Protein AF-A0A1M6R6V9-F1 (afdb_monomer)

Foldseek 3Di:
DDFAAEEEEAADLVLSVLLLVLLLLLCVVVPFFEWEDAQQWIDTPVDTGHDPHDDLVNVVVVCVVCRVVGNYYYYHYQDQVSLVPCLVVDAHQEYEHLYAPVPCPDDPRSVNSVVSNLVRHDQAHEYEEEPVHDDPDDSVVSCVNYHYQYEECDLPGQWHWAPQPDFFKTKIWRNQWDQAPVRDIDGTDIDMAGAPDPGGDDCSSVRSSVVVCVNVVNDPVSSSVSNNVVRVD

Sequence (233 aa):
MSEPEVIGILGEYINTKFIADFSFYILENSGYNSVVLFDNLIYSKRNIIKRKTIEVKKILEFLTYLKDEIDILLFCLQDKDKVEFIIDKYRIDVLVDVSDTKKNNNHSDMNFIKKVFYENLSKNATVIINSDKKNEINIFKYLNEKIVITYGLNTKSTLTASSIHDEDSFICCLQRGLTSFSGKEIEPFEFPIRLFCSEKIDVYKILPIIALSLMYDVKIEDVQKLLSIYMKL

Radius of gyration: 17.06 Å; Cα contacts (8 Å, |Δi|>4): 426; chains: 1; bounding box: 47×38×40 Å

pLDDT: mean 87.76, std 11.05, range [43.25, 98.38]

Structure (mmCIF, N/CA/C/O backbone):
data_AF-A0A1M6R6V9-F1
#
_entry.id   AF-A0A1M6R6V9-F1
#
loop_
_atom_site.group_PDB
_atom_site.id
_atom_site.type_symbol
_atom_site.label_atom_id
_atom_site.label_alt_id
_atom_site.label_comp_id
_atom_site.label_asym_id
_atom_site.label_entity_id
_atom_site.label_seq_id
_atom_site.pdbx_PDB_ins_code
_atom_site.Cartn_x
_atom_site.Cartn_y
_atom_site.Cartn_z
_atom_site.occupancy
_atom_site.B_iso_or_equiv
_atom_site.auth_seq_id
_atom_site.auth_comp_id
_atom_site.auth_asym_id
_atom_site.auth_atom_id
_atom_site.pdbx_PDB_model_num
ATOM 1 N N . MET A 1 1 ? -24.371 -0.608 1.422 1.00 46.47 1 MET A N 1
ATOM 2 C CA . MET A 1 1 ? -23.146 -0.043 0.824 1.00 46.47 1 MET A CA 1
ATOM 3 C C . MET A 1 1 ? -21.978 -0.552 1.643 1.00 46.47 1 MET A C 1
ATOM 5 O O . MET A 1 1 ? -22.167 -0.753 2.839 1.00 46.47 1 MET A O 1
ATOM 9 N N . SER A 1 2 ? -20.877 -0.909 0.988 1.00 66.69 2 SER A N 1
ATOM 10 C CA . SER A 1 2 ? -19.693 -1.497 1.623 1.00 66.69 2 SER A CA 1
ATOM 11 C C . SER A 1 2 ? -18.901 -0.434 2.379 1.00 66.69 2 SER A C 1
ATOM 13 O O . SER A 1 2 ? -18.919 0.730 1.996 1.00 66.69 2 SER A O 1
ATOM 15 N N . GLU A 1 3 ? -18.238 -0.840 3.459 1.00 85.56 3 GLU 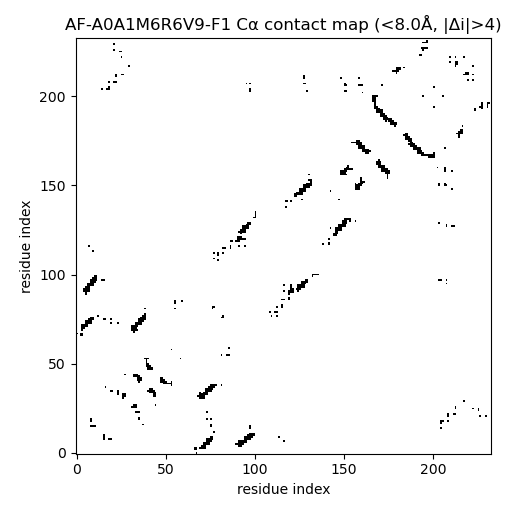A N 1
ATOM 16 C CA . GLU A 1 3 ? -17.218 -0.025 4.126 1.00 85.56 3 GLU A CA 1
ATOM 17 C C . GLU A 1 3 ? -16.067 0.293 3.151 1.00 85.56 3 GLU A C 1
ATOM 19 O O . GLU A 1 3 ? -15.872 -0.472 2.198 1.00 85.56 3 GLU A O 1
ATOM 24 N N . PRO A 1 4 ? -15.332 1.406 3.351 1.00 92.81 4 PRO A N 1
ATOM 25 C CA . PRO A 1 4 ? -14.177 1.726 2.520 1.00 92.81 4 PRO A CA 1
ATOM 26 C C . PRO A 1 4 ? -13.115 0.637 2.647 1.00 92.81 4 PRO A C 1
ATOM 28 O O . PRO A 1 4 ? -12.919 0.081 3.730 1.00 92.81 4 PRO A O 1
ATOM 31 N N . GLU A 1 5 ? -12.385 0.387 1.566 1.00 95.06 5 GLU A N 1
ATOM 32 C CA . GLU A 1 5 ? -11.231 -0.502 1.614 1.00 95.06 5 GLU A CA 1
ATOM 33 C C . GLU A 1 5 ? -10.089 0.158 2.388 1.00 95.06 5 GLU A C 1
ATOM 35 O O . GLU A 1 5 ? -9.776 1.337 2.192 1.00 95.06 5 GLU A O 1
ATOM 40 N N . VAL A 1 6 ? -9.453 -0.592 3.285 1.00 96.50 6 VAL A N 1
ATOM 41 C CA . VAL A 1 6 ? -8.443 -0.034 4.188 1.00 96.50 6 VAL A CA 1
ATOM 42 C C . VAL A 1 6 ? -7.045 -0.480 3.783 1.00 96.50 6 VAL A C 1
ATOM 44 O O . VAL A 1 6 ? -6.689 -1.659 3.877 1.00 96.50 6 VAL A O 1
ATOM 47 N N . ILE A 1 7 ? -6.213 0.498 3.424 1.00 98.31 7 ILE A N 1
ATOM 48 C CA . ILE A 1 7 ? -4.786 0.311 3.159 1.00 98.31 7 ILE A CA 1
ATOM 49 C C . ILE A 1 7 ? -3.994 0.743 4.395 1.00 98.31 7 ILE A C 1
ATOM 51 O O . ILE A 1 7 ? -3.801 1.933 4.637 1.00 98.31 7 ILE A O 1
ATOM 55 N N . GLY A 1 8 ? -3.493 -0.211 5.173 1.00 97.56 8 GLY A N 1
ATOM 56 C CA . GLY A 1 8 ? -2.550 0.051 6.256 1.00 97.56 8 GLY A CA 1
ATOM 57 C C . GLY A 1 8 ? -1.136 0.275 5.718 1.00 97.56 8 GLY A C 1
ATOM 58 O O . GLY A 1 8 ? -0.613 -0.585 5.014 1.00 97.56 8 GLY A O 1
ATOM 59 N N . ILE A 1 9 ? -0.481 1.383 6.076 1.00 97.19 9 ILE A N 1
ATOM 60 C CA . ILE A 1 9 ? 0.931 1.630 5.730 1.00 97.19 9 ILE A CA 1
ATOM 61 C C . ILE A 1 9 ? 1.753 1.713 7.015 1.00 97.19 9 ILE A C 1
ATOM 63 O O . ILE A 1 9 ? 1.524 2.571 7.869 1.00 97.19 9 ILE A O 1
ATOM 67 N N . LEU A 1 10 ? 2.727 0.814 7.145 1.00 92.81 10 LEU A N 1
ATOM 68 C CA . LEU A 1 10 ? 3.542 0.627 8.339 1.00 92.81 10 LEU A CA 1
ATOM 69 C C . LEU A 1 10 ? 5.023 0.860 8.028 1.00 92.81 10 LEU A C 1
ATOM 71 O O . LEU A 1 10 ? 5.561 0.290 7.085 1.00 92.81 10 LEU A O 1
ATOM 75 N N . GLY A 1 11 ? 5.710 1.638 8.862 1.00 89.94 11 GLY A N 1
ATOM 76 C CA . GLY A 1 11 ? 7.130 1.946 8.686 1.00 89.94 11 GLY A CA 1
ATOM 77 C C . GLY A 1 11 ? 7.559 3.191 9.448 1.00 89.94 11 GLY A C 1
ATOM 78 O O . GLY A 1 11 ? 6.792 3.741 10.240 1.00 89.94 11 GLY A O 1
ATOM 79 N N . GLU A 1 12 ? 8.784 3.656 9.210 1.00 88.38 12 GLU A N 1
ATOM 80 C CA . GLU A 1 12 ? 9.266 4.921 9.767 1.00 88.38 12 GLU A CA 1
ATOM 81 C C . GLU A 1 12 ? 8.486 6.112 9.192 1.00 88.38 12 GLU A C 1
ATOM 83 O O . GLU A 1 12 ? 8.157 6.129 8.007 1.00 88.38 12 GLU A O 1
ATOM 88 N N . TYR A 1 13 ? 8.253 7.146 10.012 1.00 89.00 13 TYR A N 1
ATOM 89 C CA . TYR A 1 13 ? 7.487 8.360 9.675 1.00 89.00 13 TYR A CA 1
ATOM 90 C C . TYR A 1 13 ? 7.666 8.862 8.240 1.00 89.00 13 TYR A C 1
ATOM 92 O O . TYR A 1 13 ? 6.694 8.997 7.501 1.00 89.00 13 TYR A O 1
ATOM 100 N N . ILE A 1 14 ? 8.910 9.116 7.831 1.00 88.81 14 ILE A N 1
ATOM 101 C CA . ILE A 1 14 ? 9.225 9.713 6.526 1.00 88.81 14 ILE A CA 1
ATOM 102 C C . ILE A 1 14 ? 8.857 8.764 5.377 1.00 88.81 14 ILE A C 1
ATOM 104 O O . ILE A 1 14 ? 8.331 9.209 4.358 1.00 88.81 14 ILE A O 1
ATOM 108 N N . ASN A 1 15 ? 9.110 7.464 5.542 1.00 90.25 15 ASN A N 1
ATOM 109 C CA . ASN A 1 15 ? 8.819 6.453 4.527 1.00 90.25 15 ASN A CA 1
ATOM 110 C C . ASN A 1 15 ? 7.309 6.266 4.384 1.00 90.25 15 ASN A C 1
ATOM 112 O O . ASN A 1 15 ? 6.775 6.365 3.282 1.00 90.25 15 ASN A O 1
ATOM 116 N N . THR A 1 16 ? 6.618 6.083 5.510 1.00 93.06 16 THR A N 1
ATOM 117 C CA . THR A 1 16 ? 5.162 5.937 5.560 1.00 93.06 16 THR A CA 1
ATOM 118 C C . THR A 1 16 ? 4.471 7.158 4.965 1.00 93.06 16 THR A C 1
ATOM 120 O O . THR A 1 16 ? 3.568 7.001 4.151 1.00 93.06 16 THR A O 1
ATOM 123 N N . LYS A 1 17 ? 4.909 8.379 5.311 1.00 93.25 17 LYS A N 1
ATOM 124 C CA . LYS A 1 17 ? 4.306 9.616 4.794 1.00 93.25 17 LYS A CA 1
ATOM 125 C C . LYS A 1 17 ? 4.449 9.725 3.284 1.00 93.25 17 LYS A C 1
ATOM 127 O O . LYS A 1 17 ? 3.469 10.004 2.607 1.00 93.25 17 LYS A O 1
ATOM 132 N N . PHE A 1 18 ? 5.648 9.468 2.766 1.00 92.94 18 PHE A N 1
ATOM 133 C CA . PHE A 1 18 ? 5.909 9.498 1.331 1.00 92.94 18 PHE A CA 1
ATOM 134 C C . PHE A 1 18 ? 5.029 8.500 0.569 1.00 92.94 18 PHE A C 1
ATOM 136 O O . PHE A 1 18 ? 4.390 8.863 -0.416 1.00 92.94 18 PHE A O 1
ATOM 143 N N . ILE A 1 19 ? 4.971 7.250 1.039 1.00 95.31 19 ILE A N 1
ATOM 144 C CA . ILE A 1 19 ? 4.179 6.195 0.397 1.00 95.31 19 ILE A CA 1
ATOM 145 C C . ILE A 1 19 ? 2.692 6.531 0.473 1.00 95.31 19 ILE A C 1
ATOM 147 O O . ILE A 1 19 ? 2.002 6.383 -0.531 1.00 95.31 19 ILE A O 1
ATOM 151 N N . ALA A 1 20 ? 2.205 7.022 1.614 1.00 96.75 20 ALA A N 1
ATOM 152 C CA . ALA A 1 20 ? 0.815 7.429 1.783 1.00 96.75 20 ALA A CA 1
ATOM 153 C C . ALA A 1 20 ? 0.433 8.568 0.833 1.00 96.75 20 ALA A C 1
ATOM 155 O O . ALA A 1 20 ? -0.555 8.452 0.115 1.00 96.75 20 ALA A O 1
ATOM 156 N N . ASP A 1 21 ? 1.242 9.629 0.783 1.00 94.94 21 ASP A N 1
ATOM 157 C CA . ASP A 1 21 ? 0.983 10.799 -0.059 1.00 94.94 21 ASP A CA 1
ATOM 158 C C . ASP A 1 21 ? 0.985 10.441 -1.540 1.00 94.94 21 ASP A C 1
ATOM 160 O O . ASP A 1 21 ? 0.098 10.856 -2.289 1.00 94.94 21 ASP A O 1
ATOM 164 N N . PHE A 1 22 ? 1.969 9.650 -1.969 1.00 95.00 22 PHE A N 1
ATOM 165 C CA . PHE A 1 22 ? 2.089 9.316 -3.375 1.00 95.00 22 PHE A CA 1
ATOM 166 C C . PHE A 1 22 ? 1.068 8.252 -3.806 1.00 95.00 22 PHE A C 1
ATOM 168 O O . PHE A 1 22 ? 0.489 8.372 -4.884 1.00 95.00 22 PHE A O 1
ATOM 175 N N . SER A 1 23 ? 0.747 7.283 -2.941 1.00 97.06 23 SER A N 1
ATOM 176 C CA . SER A 1 23 ? -0.348 6.333 -3.192 1.00 97.06 23 SER A CA 1
ATOM 177 C C . SER A 1 23 ? -1.695 7.049 -3.251 1.00 97.06 23 SER A C 1
ATOM 179 O O . SER A 1 23 ? -2.458 6.819 -4.181 1.00 97.06 23 SER A O 1
ATOM 181 N N . PHE A 1 24 ? -1.963 7.981 -2.329 1.00 97.12 24 PHE A N 1
ATOM 182 C CA . PHE A 1 24 ? -3.143 8.847 -2.379 1.00 97.12 24 PHE A CA 1
ATOM 183 C C . PHE A 1 24 ? -3.228 9.605 -3.704 1.00 97.12 24 PHE A C 1
ATOM 185 O O . PHE A 1 24 ? -4.266 9.592 -4.362 1.00 97.12 24 PHE A O 1
ATOM 192 N N . TYR A 1 25 ? -2.126 10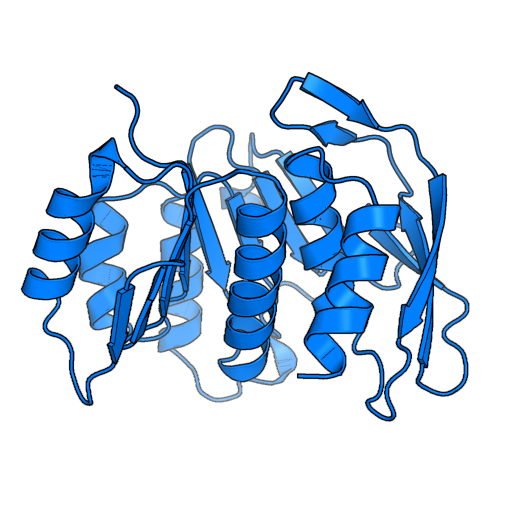.233 -4.123 1.00 95.44 25 TYR A N 1
ATOM 193 C CA . TYR A 1 25 ? -2.079 10.970 -5.380 1.00 95.44 25 TYR A CA 1
ATOM 194 C C . TYR A 1 25 ? -2.367 10.065 -6.586 1.00 95.44 25 TYR A C 1
ATOM 196 O O . TYR A 1 25 ? -3.126 10.461 -7.471 1.00 95.44 25 TYR A O 1
ATOM 204 N N . ILE A 1 26 ? -1.818 8.848 -6.621 1.00 95.88 26 ILE A N 1
ATOM 205 C CA . ILE A 1 26 ? -2.095 7.870 -7.682 1.00 95.88 26 ILE A CA 1
ATOM 206 C C . ILE A 1 26 ? -3.566 7.451 -7.688 1.00 95.88 26 ILE A C 1
ATOM 208 O O . ILE A 1 26 ? -4.207 7.508 -8.738 1.00 95.88 26 ILE A O 1
ATOM 212 N N . LEU A 1 27 ? -4.108 7.060 -6.536 1.00 96.19 27 LEU A N 1
ATOM 213 C CA . LEU A 1 27 ? -5.474 6.553 -6.412 1.00 96.19 27 LEU A CA 1
ATOM 214 C C . LEU A 1 27 ? -6.510 7.617 -6.802 1.00 96.19 27 LEU A C 1
ATOM 216 O O . LEU A 1 27 ? -7.394 7.346 -7.613 1.00 96.19 27 LEU A O 1
ATOM 220 N N . GLU A 1 28 ? -6.333 8.860 -6.349 1.00 94.75 28 GLU A N 1
ATOM 221 C CA . GLU A 1 28 ? -7.192 9.995 -6.722 1.00 94.75 28 GLU A CA 1
ATOM 222 C C . GLU A 1 28 ? -7.159 10.310 -8.222 1.00 94.75 28 GLU A C 1
ATOM 224 O O . GLU A 1 28 ? -8.183 10.645 -8.822 1.00 94.75 28 GLU A O 1
ATOM 229 N N . ASN A 1 29 ? -5.985 10.212 -8.855 1.00 93.94 29 ASN A N 1
ATOM 230 C CA . ASN A 1 29 ? -5.860 10.396 -10.305 1.00 93.94 29 ASN A CA 1
ATOM 231 C C . ASN A 1 29 ? -6.346 9.175 -11.102 1.00 93.94 29 ASN A C 1
ATOM 233 O O . ASN A 1 29 ? -6.576 9.296 -12.304 1.00 93.94 29 ASN A O 1
ATOM 237 N N . SER A 1 30 ? -6.544 8.036 -10.436 1.00 93.12 30 SER A N 1
ATOM 238 C CA . SER A 1 30 ? -7.091 6.803 -11.013 1.00 93.12 30 SER A CA 1
ATOM 239 C C . SER A 1 30 ? -8.603 6.662 -10.797 1.00 93.12 30 SER A C 1
ATOM 241 O O . SER A 1 30 ? -9.198 5.700 -11.271 1.00 93.12 30 SER A O 1
ATOM 243 N N . GLY A 1 31 ? -9.237 7.637 -10.134 1.00 93.44 31 GLY A N 1
ATOM 244 C CA . GLY A 1 31 ? -10.691 7.720 -9.974 1.00 93.44 31 GLY A CA 1
ATOM 245 C C . GLY A 1 31 ? -11.236 7.265 -8.620 1.00 93.44 31 GLY A C 1
ATOM 246 O O . GLY A 1 31 ? -12.448 7.323 -8.440 1.00 93.44 31 GLY A O 1
ATOM 247 N N . TYR A 1 32 ? -10.380 6.863 -7.677 1.00 94.75 32 TYR A N 1
ATOM 248 C CA . TYR A 1 32 ? -10.795 6.487 -6.323 1.00 94.75 32 TYR A CA 1
ATOM 249 C C . TYR A 1 32 ? -10.910 7.717 -5.421 1.00 94.75 32 TYR A C 1
ATOM 251 O O . TYR A 1 32 ? -9.966 8.503 -5.316 1.00 94.75 32 TYR A O 1
ATOM 259 N N . ASN A 1 33 ? -12.022 7.846 -4.701 1.00 94.50 33 ASN A N 1
ATOM 260 C CA . ASN A 1 33 ? -12.169 8.826 -3.630 1.00 94.50 33 ASN A CA 1
ATOM 261 C C . ASN A 1 33 ? -11.437 8.308 -2.394 1.00 94.50 33 ASN A C 1
ATOM 263 O O . ASN A 1 33 ? -11.894 7.390 -1.711 1.00 94.50 33 ASN A O 1
ATOM 267 N N . SER A 1 34 ? -10.275 8.889 -2.120 1.00 95.44 34 SER A N 1
ATOM 268 C CA . SER A 1 34 ? -9.358 8.408 -1.099 1.00 95.44 34 SER A CA 1
ATOM 269 C C . SER A 1 34 ? -9.272 9.383 0.071 1.00 95.44 34 SER A C 1
ATOM 271 O O . SER A 1 34 ? -9.418 10.602 -0.063 1.00 95.44 34 SER A O 1
ATOM 273 N N . VAL A 1 35 ? -8.994 8.853 1.256 1.00 95.75 35 VAL A N 1
ATOM 274 C CA . VAL A 1 35 ? -8.671 9.650 2.443 1.00 95.75 35 VAL A CA 1
ATOM 275 C C . VAL A 1 35 ? -7.421 9.100 3.084 1.00 95.75 35 VAL A C 1
ATOM 277 O O . VAL A 1 35 ? -7.275 7.893 3.236 1.00 95.75 35 VAL A O 1
ATOM 280 N N . VAL A 1 36 ? -6.535 9.991 3.514 1.00 96.12 36 VAL A N 1
ATOM 281 C CA . VAL A 1 36 ? -5.370 9.623 4.314 1.00 96.12 36 VAL A CA 1
ATOM 282 C C . VAL A 1 36 ? -5.585 10.042 5.750 1.00 96.12 36 VAL A C 1
ATOM 284 O O . VAL A 1 36 ? -5.835 11.214 6.032 1.00 96.12 36 VAL A O 1
ATOM 287 N N . LEU A 1 37 ? -5.433 9.084 6.659 1.00 94.62 37 LEU A N 1
ATOM 288 C CA . LEU A 1 37 ? -5.330 9.305 8.092 1.00 94.62 37 LEU A CA 1
ATOM 289 C C . LEU A 1 37 ? -3.873 9.096 8.517 1.00 94.62 37 LEU A C 1
ATOM 291 O O . LEU A 1 37 ? -3.389 7.969 8.576 1.00 94.62 37 LEU A O 1
ATOM 295 N N . PHE A 1 38 ? -3.193 10.193 8.839 1.00 93.38 38 PHE A N 1
ATOM 296 C CA . PHE A 1 38 ? -1.791 10.222 9.241 1.00 93.38 38 PHE A CA 1
ATOM 297 C C . PHE A 1 38 ? -1.633 10.930 10.595 1.00 93.38 38 PHE A C 1
ATOM 299 O O . PHE A 1 38 ? -1.429 12.143 10.671 1.00 93.38 38 PHE A O 1
ATOM 306 N N . ASP A 1 39 ? -1.763 10.181 11.689 1.00 88.75 39 ASP A N 1
ATOM 307 C CA . ASP A 1 39 ? -1.758 10.657 13.081 1.00 88.75 39 ASP A CA 1
ATOM 308 C C . ASP A 1 39 ? -2.652 11.878 13.369 1.00 88.75 39 ASP A C 1
ATOM 310 O O . ASP A 1 39 ? -3.787 11.744 13.818 1.00 88.75 39 ASP A O 1
ATOM 314 N N . ASN A 1 40 ? -2.105 13.091 13.245 1.00 87.75 40 ASN A N 1
ATOM 315 C CA . ASN A 1 40 ? -2.774 14.372 13.512 1.00 87.75 40 ASN A CA 1
ATOM 316 C C . ASN A 1 40 ? -3.113 15.141 12.221 1.00 87.75 40 ASN A C 1
ATOM 318 O O . ASN A 1 40 ? -3.399 16.344 12.247 1.00 87.75 40 ASN A O 1
ATOM 322 N N . LEU A 1 41 ? -3.035 14.457 11.087 1.00 90.06 41 LEU A N 1
ATOM 323 C CA . LEU A 1 41 ? -3.318 14.973 9.767 1.00 90.06 41 LEU A CA 1
ATOM 324 C C . LEU A 1 41 ? -4.316 14.031 9.096 1.00 90.06 41 LEU A C 1
ATOM 326 O O . LEU A 1 41 ? -4.064 12.837 8.979 1.00 90.06 41 LEU A O 1
ATOM 330 N N . ILE A 1 42 ? -5.435 14.584 8.644 1.00 91.69 42 ILE A N 1
ATOM 331 C CA . ILE A 1 42 ? -6.392 13.884 7.793 1.00 91.69 42 ILE A CA 1
ATOM 332 C C . ILE A 1 42 ? -6.556 14.705 6.531 1.00 91.69 42 ILE A C 1
ATOM 334 O O . ILE A 1 42 ? -6.763 15.918 6.620 1.00 91.69 42 ILE A O 1
ATOM 338 N N . TYR A 1 43 ? -6.455 14.083 5.366 1.00 91.94 43 TYR A N 1
ATOM 339 C CA . TYR A 1 43 ? -6.680 14.801 4.122 1.00 91.94 43 TYR A CA 1
ATOM 340 C C . TYR A 1 43 ? -7.345 13.944 3.054 1.00 91.94 43 TYR A C 1
ATOM 342 O O . TYR A 1 43 ? -7.199 12.727 3.010 1.00 91.94 43 TYR A O 1
ATOM 350 N N . SER A 1 44 ? -8.088 14.636 2.202 1.00 91.19 44 SER A N 1
ATOM 351 C CA . SER A 1 44 ? -8.706 14.165 0.972 1.00 91.19 44 SER A CA 1
ATOM 352 C C . SER A 1 44 ? -8.506 15.235 -0.098 1.00 91.19 44 SER A C 1
ATOM 354 O O . SER A 1 44 ? -8.013 16.331 0.186 1.00 91.19 44 SER A O 1
ATOM 356 N N . LYS A 1 45 ? -8.942 14.976 -1.330 1.00 85.94 45 LYS A N 1
ATOM 357 C CA . LYS A 1 45 ? -8.828 15.957 -2.420 1.00 85.94 45 LYS A CA 1
ATOM 358 C C . LYS A 1 45 ? -9.527 17.290 -2.130 1.00 85.94 45 LYS A C 1
ATOM 360 O O . LYS A 1 45 ? -9.120 18.323 -2.653 1.00 85.94 45 LYS A O 1
ATOM 365 N N . ARG A 1 46 ? -10.590 17.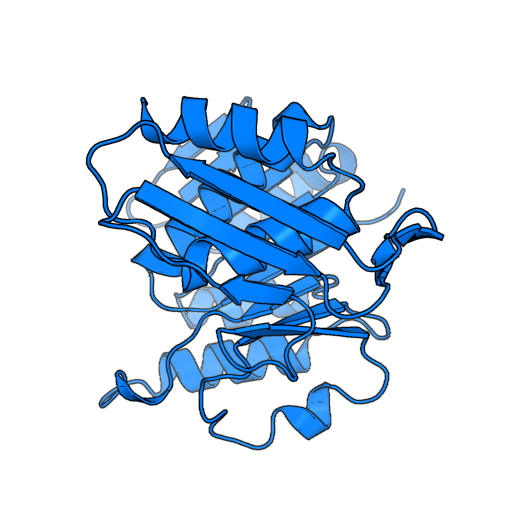272 -1.319 1.00 80.00 46 ARG A N 1
ATOM 366 C CA . ARG A 1 46 ? -11.428 18.451 -1.027 1.00 80.00 46 ARG A CA 1
ATOM 367 C C . ARG A 1 46 ? -11.182 19.050 0.352 1.00 80.00 46 ARG A C 1
ATOM 369 O O . ARG A 1 46 ? -11.513 20.210 0.567 1.00 80.00 46 ARG A O 1
ATOM 376 N N . ASN A 1 47 ? -10.632 18.274 1.281 1.00 77.19 47 ASN A N 1
ATOM 377 C CA . ASN A 1 47 ? -10.550 18.650 2.686 1.00 77.19 47 ASN A CA 1
ATOM 378 C C . ASN A 1 47 ? -9.159 18.354 3.238 1.00 77.19 47 ASN A C 1
ATOM 380 O O . ASN A 1 47 ? -8.644 17.255 3.071 1.00 77.19 47 ASN A O 1
ATOM 384 N N . ILE A 1 48 ? -8.578 19.307 3.965 1.00 82.94 48 ILE A N 1
ATOM 385 C CA . ILE A 1 48 ? -7.351 19.086 4.735 1.00 82.94 48 ILE A CA 1
ATOM 386 C C . ILE A 1 48 ? -7.616 19.508 6.174 1.00 82.94 48 ILE A C 1
ATOM 388 O O . ILE A 1 48 ? -7.900 20.672 6.458 1.00 82.94 48 ILE A O 1
ATOM 392 N N . ILE A 1 49 ? -7.488 18.561 7.097 1.00 81.62 49 ILE A N 1
ATOM 393 C CA . ILE A 1 49 ? -7.573 18.786 8.536 1.00 81.62 49 ILE A CA 1
ATOM 394 C C . ILE A 1 49 ? -6.198 18.504 9.132 1.00 81.62 49 ILE A C 1
ATOM 396 O O . ILE A 1 49 ? -5.790 17.358 9.295 1.00 81.62 49 ILE A O 1
ATOM 400 N N . LYS A 1 50 ? -5.486 19.569 9.504 1.00 81.81 50 LYS A N 1
ATOM 401 C CA . LYS A 1 50 ? -4.198 19.491 10.201 1.00 81.81 50 LYS A CA 1
ATOM 402 C C . LYS A 1 50 ? -4.318 20.168 11.558 1.00 81.81 50 LYS A C 1
ATOM 404 O O . LYS A 1 50 ? -4.656 21.349 11.625 1.00 81.81 50 LYS A O 1
ATOM 409 N N . ARG A 1 51 ? -4.032 19.451 12.647 1.00 75.50 51 ARG A N 1
ATOM 410 C CA . ARG A 1 51 ? -3.994 20.040 13.999 1.00 75.50 51 ARG A CA 1
ATOM 411 C C . ARG A 1 51 ? -2.774 19.560 14.771 1.00 75.50 51 ARG A C 1
ATOM 413 O O . ARG A 1 51 ? -2.183 18.545 14.439 1.00 75.50 51 ARG A O 1
ATOM 420 N N . LYS A 1 52 ? -2.395 20.297 15.820 1.00 76.31 52 LYS A N 1
ATOM 421 C CA . LYS A 1 52 ? -1.312 19.888 16.732 1.00 76.31 52 LYS A CA 1
ATOM 422 C C . LYS A 1 52 ? -1.662 18.592 17.479 1.00 76.31 52 LYS A C 1
ATOM 424 O O . LYS A 1 52 ? -0.798 17.748 17.678 1.00 76.31 52 LYS A O 1
ATOM 429 N N . THR A 1 53 ? -2.938 18.435 17.827 1.00 77.62 53 THR A N 1
ATOM 430 C CA . THR A 1 53 ? -3.516 17.222 18.410 1.00 77.62 53 THR A CA 1
ATOM 431 C C . THR A 1 53 ? -4.932 17.066 17.861 1.00 77.62 53 THR A C 1
ATOM 433 O O . THR A 1 53 ? -5.704 18.030 17.875 1.00 77.62 53 THR A O 1
ATOM 436 N N . ILE A 1 54 ? -5.270 15.882 17.351 1.00 80.75 54 ILE A N 1
ATOM 437 C CA . ILE A 1 54 ? -6.644 15.503 17.006 1.00 80.75 54 ILE A CA 1
ATOM 438 C C . ILE A 1 54 ? -7.086 14.426 17.996 1.00 80.75 54 ILE A C 1
ATOM 440 O O . ILE A 1 54 ? -6.455 13.377 18.097 1.00 80.75 54 ILE A O 1
ATOM 444 N N . GLU A 1 55 ? -8.162 14.697 18.734 1.00 85.69 55 GLU A N 1
ATOM 445 C CA . GLU A 1 55 ? -8.799 13.702 19.601 1.00 85.69 55 GLU A CA 1
ATOM 446 C C . GLU A 1 55 ? -9.336 12.541 18.766 1.00 85.69 55 GLU A C 1
ATOM 448 O O . GLU A 1 55 ? -9.999 12.761 17.750 1.00 85.69 55 GLU A O 1
ATOM 453 N N . VAL A 1 56 ? -9.136 11.311 19.235 1.00 85.69 56 VAL A N 1
ATOM 454 C CA . VAL A 1 56 ? -9.555 10.111 18.502 1.00 85.69 56 VAL A CA 1
ATOM 455 C C . VAL A 1 56 ? -11.050 10.112 18.176 1.00 85.69 56 VAL A C 1
ATOM 457 O O . VAL A 1 56 ? -11.445 9.752 17.070 1.00 85.69 56 VAL A O 1
ATOM 460 N N . LYS A 1 57 ? -11.889 10.604 19.093 1.00 86.69 57 LYS A N 1
ATOM 461 C CA . LYS A 1 57 ? -13.332 10.734 18.860 1.00 86.69 57 LYS A CA 1
ATOM 462 C C . LYS A 1 57 ? -13.648 11.586 17.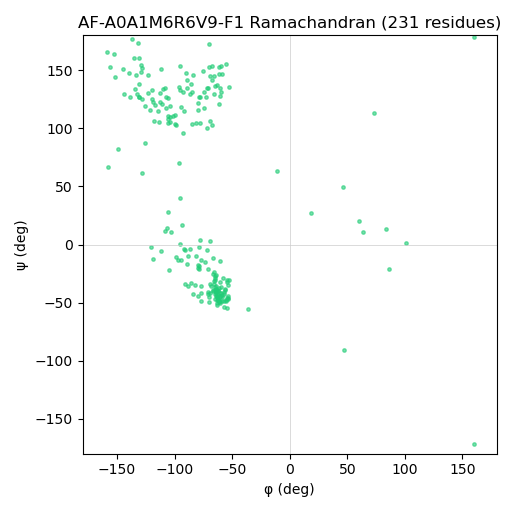623 1.00 86.69 57 LYS A C 1
ATOM 464 O O . LYS A 1 57 ? -14.495 11.199 16.828 1.00 86.69 57 LYS A O 1
ATOM 469 N N . LYS A 1 58 ? -12.923 12.692 17.418 1.00 86.12 58 LYS A N 1
ATOM 470 C CA . LYS A 1 58 ? -13.091 13.568 16.246 1.00 86.12 58 LYS A CA 1
ATOM 471 C C . LYS A 1 58 ? -12.628 12.892 14.958 1.00 86.12 58 LYS A C 1
ATOM 473 O O . LYS A 1 58 ? -13.229 13.119 13.914 1.00 86.12 58 LYS A O 1
ATOM 478 N N . ILE A 1 59 ? -11.585 12.057 15.031 1.00 86.81 59 ILE A N 1
ATOM 479 C CA . ILE A 1 59 ? -11.153 11.228 13.896 1.00 86.81 59 ILE A CA 1
ATOM 480 C C . ILE A 1 59 ? -12.294 10.289 13.496 1.00 86.81 59 ILE A C 1
ATOM 482 O O . ILE A 1 59 ? -12.684 10.265 12.334 1.00 86.81 59 ILE A O 1
ATOM 486 N N . LEU A 1 60 ? -12.876 9.570 14.460 1.00 87.25 60 LEU A N 1
ATOM 487 C CA . LEU A 1 60 ? -13.977 8.646 14.186 1.00 87.25 60 LEU A CA 1
ATOM 488 C C . LEU A 1 60 ? -15.234 9.348 13.671 1.00 87.25 60 LEU A C 1
ATOM 490 O O . LEU A 1 60 ? -15.854 8.847 12.739 1.00 87.25 60 LEU A O 1
ATOM 494 N N . GLU A 1 61 ? -15.607 10.496 14.239 1.00 87.56 61 GLU A N 1
ATOM 495 C CA . GLU A 1 61 ? -16.736 11.301 13.752 1.00 87.56 61 GLU A CA 1
ATOM 496 C C . GLU A 1 61 ? -16.523 11.724 12.291 1.00 87.56 61 GLU A C 1
ATOM 498 O O . GLU A 1 61 ? -17.431 11.585 11.474 1.00 87.56 61 GLU A O 1
ATOM 503 N N . PHE A 1 62 ? -15.310 12.164 11.942 1.00 85.19 62 PHE A N 1
ATOM 504 C CA . PHE A 1 62 ? -14.963 12.544 10.573 1.00 85.19 62 PHE A CA 1
ATOM 505 C C . PHE A 1 62 ? -15.002 11.358 9.601 1.00 85.19 62 PHE A C 1
ATOM 507 O O . PHE A 1 62 ? -15.607 11.462 8.537 1.00 85.19 62 PHE A O 1
ATOM 514 N N . LEU A 1 63 ? -14.408 10.220 9.971 1.00 85.94 63 LEU A N 1
ATOM 515 C CA . LEU A 1 63 ? -14.448 9.013 9.139 1.00 85.94 63 LEU A CA 1
ATOM 516 C C . LEU A 1 63 ? -15.879 8.485 8.976 1.00 85.94 63 LEU A C 1
ATOM 518 O O . LEU A 1 63 ? -16.266 8.094 7.883 1.00 85.94 63 LEU A O 1
ATOM 522 N N . THR A 1 64 ? -16.691 8.541 10.035 1.00 87.81 64 THR A N 1
ATOM 523 C CA . THR A 1 64 ? -18.106 8.140 9.982 1.00 87.81 64 THR A CA 1
ATOM 524 C C . THR A 1 64 ? -18.907 9.044 9.050 1.00 87.81 64 THR A C 1
ATOM 526 O O . THR A 1 64 ? -19.763 8.551 8.322 1.00 87.81 64 THR A O 1
ATOM 529 N N . TYR A 1 65 ? -18.636 10.352 9.066 1.00 85.81 65 TYR A N 1
ATOM 530 C CA . TYR A 1 65 ? -19.284 11.316 8.179 1.00 85.81 65 TYR A CA 1
ATOM 531 C C . TYR A 1 65 ? -18.957 11.054 6.704 1.00 85.81 65 TYR A C 1
ATOM 533 O O . TYR A 1 65 ? -19.831 11.186 5.857 1.00 85.81 65 TYR A O 1
ATOM 541 N N . LEU A 1 66 ? -17.720 10.654 6.400 1.00 84.06 66 LEU A N 1
ATOM 542 C CA . LEU A 1 66 ? -17.272 10.416 5.028 1.00 84.06 66 LEU A CA 1
ATOM 543 C C . LEU A 1 66 ? -17.441 8.971 4.540 1.00 84.06 66 LEU A C 1
ATOM 545 O O . LEU A 1 66 ? -17.149 8.698 3.383 1.00 84.06 66 LEU A O 1
ATOM 549 N N . LYS A 1 67 ? -17.886 8.037 5.386 1.00 84.00 67 LYS A N 1
ATOM 550 C CA . LYS A 1 67 ? -17.844 6.592 5.095 1.00 84.00 67 LYS A CA 1
ATOM 551 C C . LYS A 1 67 ? -18.513 6.188 3.773 1.00 84.00 67 LYS A C 1
ATOM 553 O O . LYS A 1 67 ? -18.085 5.224 3.160 1.00 84.00 67 LYS A O 1
ATOM 558 N N . ASP A 1 68 ? -19.558 6.912 3.365 1.00 85.06 68 ASP A N 1
ATOM 559 C CA . ASP A 1 68 ? -20.348 6.616 2.164 1.00 85.06 68 ASP A CA 1
ATOM 560 C C . ASP A 1 68 ? -19.806 7.347 0.913 1.00 85.06 68 ASP A C 1
ATOM 562 O O . ASP A 1 68 ? -20.314 7.147 -0.188 1.00 85.06 68 ASP A O 1
ATOM 566 N N . GLU A 1 69 ? -18.787 8.199 1.081 1.00 88.44 69 GLU A N 1
ATOM 567 C CA . GLU A 1 69 ? -18.123 8.982 0.028 1.00 88.44 69 GLU A CA 1
ATOM 568 C C . GLU A 1 69 ? -16.677 8.524 -0.240 1.00 88.44 69 GLU A C 1
ATOM 570 O O . GLU A 1 69 ? -16.025 9.059 -1.137 1.00 88.44 69 GLU A O 1
ATOM 575 N N . ILE A 1 70 ? -16.156 7.586 0.558 1.00 92.38 70 ILE A N 1
ATOM 576 C CA . ILE A 1 70 ? -14.774 7.108 0.479 1.00 92.38 70 ILE A CA 1
ATOM 577 C C . ILE A 1 70 ? -14.760 5.705 -0.112 1.00 92.38 70 ILE A C 1
ATOM 579 O O . ILE A 1 70 ? -15.392 4.796 0.421 1.00 92.38 70 ILE A O 1
ATOM 583 N N . ASP A 1 71 ? -13.957 5.527 -1.154 1.00 94.44 71 ASP A N 1
ATOM 584 C CA . ASP A 1 71 ? -13.630 4.215 -1.699 1.00 94.44 71 ASP A CA 1
ATOM 585 C C . ASP A 1 71 ? -12.472 3.584 -0.908 1.00 94.44 71 ASP A C 1
ATOM 587 O O . ASP A 1 71 ? -12.517 2.401 -0.574 1.00 94.44 71 ASP A O 1
ATOM 591 N N . ILE A 1 72 ? -11.448 4.387 -0.574 1.00 96.38 72 ILE A N 1
ATOM 592 C CA . ILE A 1 72 ? -10.199 3.920 0.046 1.00 96.38 72 ILE A CA 1
ATOM 593 C C . ILE A 1 72 ? -9.785 4.784 1.247 1.00 96.38 72 ILE A C 1
ATOM 595 O O . ILE A 1 72 ? -9.626 6.003 1.145 1.00 96.38 72 ILE A O 1
ATOM 599 N N . LEU A 1 73 ? -9.500 4.138 2.379 1.00 96.12 73 LEU A N 1
ATOM 600 C CA . LEU A 1 73 ? -8.872 4.744 3.553 1.00 96.12 73 LEU A CA 1
ATOM 601 C C . LEU A 1 73 ? -7.405 4.300 3.677 1.00 96.12 73 LEU A C 1
ATOM 603 O O . LEU A 1 73 ? -7.106 3.168 4.050 1.00 96.12 73 LEU A O 1
ATOM 607 N N . LEU A 1 74 ? -6.475 5.226 3.445 1.00 97.44 74 LEU A N 1
ATOM 608 C CA . LEU A 1 74 ? -5.048 5.054 3.721 1.00 97.44 74 LEU A CA 1
ATOM 609 C C . LEU A 1 74 ? -4.778 5.311 5.209 1.00 97.44 74 LEU A C 1
ATOM 611 O O . LEU A 1 74 ? -4.761 6.450 5.687 1.00 97.44 74 LEU A O 1
ATOM 615 N N . PHE A 1 75 ? -4.562 4.230 5.947 1.00 95.31 75 PHE A N 1
ATOM 616 C CA . PHE A 1 75 ? -4.424 4.190 7.394 1.00 95.31 75 PHE A CA 1
ATOM 617 C C . PHE A 1 75 ? -2.948 4.152 7.818 1.00 95.31 75 PHE A C 1
ATOM 619 O O . PHE A 1 75 ? -2.278 3.121 7.746 1.00 95.31 75 PHE A O 1
ATOM 626 N N . CYS A 1 76 ? -2.430 5.299 8.265 1.00 93.94 76 CYS A N 1
ATOM 627 C CA . CYS A 1 76 ? -1.001 5.544 8.483 1.00 93.94 76 CYS A CA 1
ATOM 628 C C . C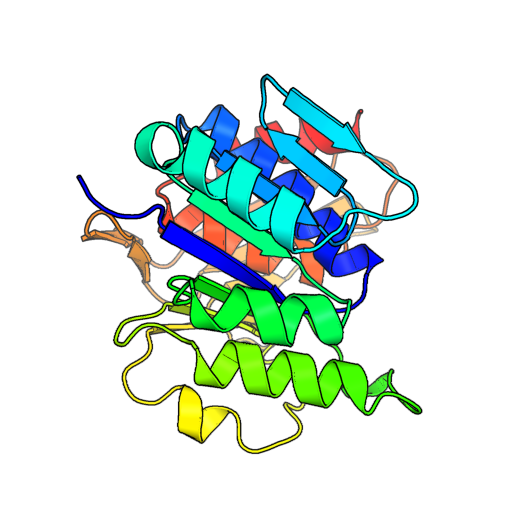YS A 1 76 ? -0.739 6.104 9.891 1.00 93.94 76 CYS A C 1
ATOM 630 O O . CYS A 1 76 ? -0.289 7.240 10.052 1.00 93.94 76 CYS A O 1
ATOM 632 N N . LEU A 1 77 ? -1.072 5.338 10.929 1.00 89.94 77 LEU A N 1
ATOM 633 C CA . LEU A 1 77 ? -0.911 5.766 12.320 1.00 89.94 77 LEU A CA 1
ATOM 634 C C . LEU A 1 77 ? 0.402 5.263 12.930 1.00 89.94 77 LEU A C 1
ATOM 636 O O . LEU A 1 77 ? 0.754 4.092 12.794 1.00 89.94 77 LEU A O 1
ATOM 640 N N . GLN A 1 78 ? 1.095 6.151 13.639 1.00 87.44 78 GLN A N 1
ATOM 641 C CA . GLN A 1 78 ? 2.320 5.868 14.400 1.00 87.44 78 GLN A CA 1
ATOM 642 C C . GLN A 1 78 ? 2.153 6.139 15.897 1.00 87.44 78 GLN A C 1
ATOM 644 O O . GLN A 1 78 ? 2.989 5.744 16.706 1.00 87.44 78 GLN A O 1
ATOM 649 N N . ASP A 1 79 ? 1.065 6.806 16.273 1.00 89.12 79 ASP A N 1
ATOM 650 C CA . ASP A 1 79 ? 0.657 7.007 17.654 1.00 89.12 79 ASP A CA 1
ATOM 651 C C . ASP A 1 79 ? -0.044 5.750 18.195 1.00 89.12 79 ASP A C 1
ATOM 653 O O . ASP A 1 79 ? -1.115 5.360 17.719 1.00 89.12 79 ASP A O 1
ATOM 657 N N . LYS A 1 80 ? 0.572 5.120 19.201 1.00 89.00 80 LYS A N 1
ATOM 658 C CA . LYS A 1 80 ? 0.097 3.877 19.817 1.00 89.00 80 LYS A CA 1
ATOM 659 C C . LYS A 1 80 ? -1.353 3.969 20.302 1.00 89.00 80 LYS A C 1
ATOM 661 O O . LYS A 1 80 ? -2.132 3.058 20.024 1.00 89.00 80 LYS A O 1
ATOM 666 N N . ASP A 1 81 ? -1.711 5.051 20.987 1.00 87.50 81 ASP A N 1
ATOM 667 C CA . ASP A 1 81 ? -3.029 5.201 21.609 1.00 87.50 81 ASP A CA 1
ATOM 668 C C . ASP A 1 81 ? -4.118 5.333 20.536 1.00 87.50 81 ASP A C 1
ATOM 670 O O . ASP A 1 81 ? -5.225 4.804 20.664 1.00 87.50 81 ASP A O 1
ATOM 674 N N . LYS A 1 82 ? -3.797 6.003 19.423 1.00 89.06 82 LYS A N 1
ATOM 675 C CA . LYS A 1 82 ? -4.713 6.111 18.279 1.00 89.06 82 LYS A CA 1
ATOM 676 C C . LYS A 1 82 ? -4.860 4.797 17.535 1.00 89.06 82 LYS A C 1
ATOM 678 O O . LYS A 1 82 ? -5.972 4.469 17.125 1.00 89.06 82 LYS A O 1
ATOM 683 N N . VAL A 1 83 ? -3.757 4.071 17.347 1.00 91.00 83 VAL A N 1
ATOM 684 C CA . VAL A 1 83 ? -3.777 2.741 16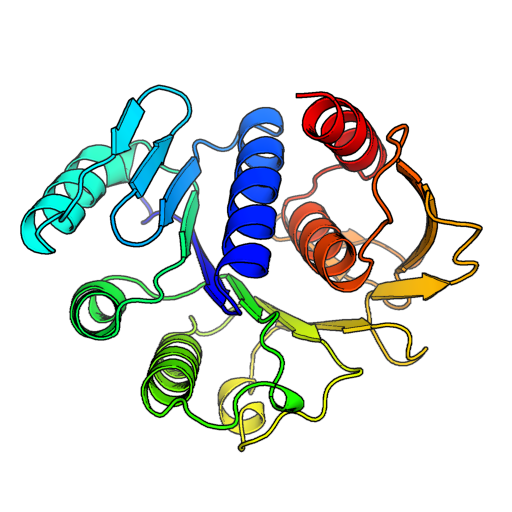.730 1.00 91.00 83 VAL A CA 1
ATOM 685 C C . VAL A 1 83 ? -4.696 1.829 17.526 1.00 91.00 83 VAL A C 1
ATOM 687 O O . VAL A 1 83 ? -5.639 1.298 16.953 1.00 91.00 83 VAL A O 1
ATOM 690 N N . GLU A 1 84 ? -4.478 1.715 18.836 1.00 87.50 84 GLU A N 1
ATOM 691 C CA . GLU A 1 84 ? -5.269 0.849 19.715 1.00 87.50 84 GLU A CA 1
ATOM 692 C C . GLU A 1 84 ? -6.768 1.172 19.655 1.00 87.50 84 GLU A C 1
ATOM 694 O O . GLU A 1 84 ? -7.596 0.270 19.601 1.00 87.50 84 GLU A O 1
ATOM 699 N N . PHE A 1 85 ? -7.135 2.452 19.580 1.00 85.81 85 PHE A N 1
ATOM 700 C CA . PHE A 1 85 ? -8.543 2.844 19.588 1.00 85.81 85 PHE A CA 1
ATOM 701 C C . PHE A 1 85 ? -9.239 2.744 18.223 1.00 85.81 85 PHE A C 1
ATOM 703 O O . PHE A 1 85 ? -10.443 2.485 18.159 1.00 85.81 85 PHE A O 1
ATOM 710 N N . ILE A 1 86 ? -8.526 3.016 17.125 1.00 86.44 86 ILE A N 1
ATOM 711 C CA . ILE A 1 86 ? -9.143 3.085 15.793 1.00 86.44 86 ILE A CA 1
ATOM 712 C C . ILE A 1 86 ? -9.119 1.724 15.094 1.00 86.44 86 ILE A C 1
ATOM 714 O O . ILE A 1 86 ? -10.069 1.404 14.381 1.00 86.44 86 ILE A O 1
ATOM 718 N N . ILE A 1 87 ? -8.084 0.909 15.311 1.00 85.56 87 ILE A N 1
ATOM 719 C CA . ILE A 1 87 ? -7.909 -0.358 14.589 1.00 85.56 87 ILE A CA 1
ATOM 720 C C . ILE A 1 87 ? -9.066 -1.341 14.824 1.00 85.56 87 ILE A C 1
ATOM 722 O O . ILE A 1 87 ? -9.471 -2.037 13.905 1.00 85.56 87 ILE A O 1
ATOM 726 N N . ASP A 1 88 ? -9.689 -1.336 16.006 1.00 83.69 88 ASP A N 1
ATOM 727 C CA . ASP A 1 88 ? -10.824 -2.217 16.319 1.00 83.69 88 ASP A CA 1
ATOM 728 C C . ASP A 1 88 ? -12.083 -1.904 15.490 1.00 83.69 88 ASP A C 1
ATOM 730 O O . ASP A 1 88 ? -13.060 -2.657 15.516 1.00 83.69 88 ASP A O 1
ATOM 734 N N . LYS A 1 89 ? -12.098 -0.768 14.783 1.00 87.12 89 LYS A N 1
ATOM 735 C CA . LYS A 1 89 ? -13.204 -0.337 13.920 1.00 87.12 89 LYS A CA 1
ATOM 736 C C . LYS A 1 89 ? -12.989 -0.669 12.449 1.00 87.12 89 LYS A C 1
ATOM 738 O O . LYS A 1 89 ? -13.948 -0.572 11.696 1.00 87.12 89 LYS A O 1
ATOM 743 N N . TYR A 1 90 ? -11.775 -1.047 12.057 1.00 88.88 90 TYR A N 1
ATOM 744 C CA . TYR A 1 90 ? -11.396 -1.215 10.659 1.00 88.88 90 TYR A CA 1
ATOM 745 C C . TYR A 1 90 ? -10.532 -2.462 10.492 1.00 88.88 90 TYR A C 1
ATOM 747 O O . TYR A 1 90 ? -9.509 -2.624 11.153 1.00 88.88 90 TYR A O 1
ATOM 755 N N . ARG A 1 91 ? -10.920 -3.346 9.573 1.00 92.75 91 ARG A N 1
ATOM 756 C CA . ARG A 1 91 ? -10.033 -4.426 9.128 1.00 92.75 91 ARG A CA 1
ATOM 757 C C . ARG A 1 91 ? -9.118 -3.903 8.032 1.00 92.75 91 ARG A C 1
ATOM 759 O O . ARG A 1 91 ? -9.529 -3.040 7.276 1.00 92.75 91 ARG A O 1
ATOM 766 N N . ILE A 1 92 ? -7.883 -4.396 7.983 1.00 96.06 92 ILE A N 1
ATOM 767 C CA . ILE A 1 92 ? -6.905 -3.998 6.965 1.00 96.06 92 ILE A CA 1
ATOM 768 C C . ILE A 1 92 ? -7.004 -4.955 5.780 1.00 96.06 92 ILE A C 1
ATOM 770 O O . ILE A 1 92 ? -6.666 -6.135 5.905 1.00 96.06 92 ILE A O 1
ATOM 774 N N . ASP A 1 93 ? -7.419 -4.437 4.630 1.00 97.12 93 ASP A N 1
ATOM 775 C CA . ASP A 1 93 ? -7.555 -5.196 3.385 1.00 97.12 93 ASP A CA 1
ATOM 776 C C . ASP A 1 93 ? -6.238 -5.257 2.614 1.00 97.12 93 ASP A C 1
ATOM 778 O O . ASP A 1 93 ? -5.903 -6.282 2.015 1.00 97.12 93 ASP A O 1
ATOM 782 N N . VAL A 1 94 ? -5.440 -4.191 2.701 1.00 98.38 94 VAL A N 1
ATOM 783 C CA . VAL A 1 94 ? -4.095 -4.140 2.128 1.00 98.38 94 VAL A CA 1
ATOM 784 C C . VAL A 1 94 ? -3.108 -3.627 3.163 1.00 98.38 94 VAL A C 1
ATOM 786 O O . VAL A 1 94 ? -3.300 -2.561 3.734 1.00 98.38 94 VAL A O 1
ATOM 789 N N . LEU A 1 95 ? -2.022 -4.355 3.402 1.00 97.75 95 LEU A N 1
ATOM 790 C CA . LEU A 1 95 ? -0.936 -3.917 4.276 1.00 97.75 95 LEU A CA 1
ATOM 791 C C . LEU A 1 95 ? 0.330 -3.670 3.465 1.00 97.75 95 LEU A C 1
ATOM 793 O O . LEU A 1 95 ? 0.851 -4.589 2.842 1.00 97.75 95 LEU A O 1
ATOM 797 N N . VAL A 1 96 ? 0.868 -2.458 3.541 1.00 97.69 96 VAL A N 1
ATOM 798 C CA . VAL A 1 96 ? 2.183 -2.094 3.013 1.00 97.69 96 VAL A CA 1
ATOM 799 C C . VAL A 1 96 ? 3.149 -1.939 4.183 1.00 97.69 96 VAL A C 1
ATOM 801 O O . VAL A 1 96 ? 3.093 -0.953 4.917 1.00 97.69 96 VAL A O 1
ATOM 804 N N . ASP A 1 97 ? 4.031 -2.916 4.378 1.00 93.81 97 ASP A N 1
ATOM 805 C CA . ASP A 1 97 ? 5.026 -2.908 5.454 1.00 93.81 97 ASP A CA 1
ATOM 806 C C . ASP A 1 97 ? 6.412 -2.568 4.899 1.00 93.81 97 ASP A C 1
ATOM 808 O O . ASP A 1 97 ? 7.079 -3.390 4.263 1.00 93.81 97 ASP A O 1
ATOM 812 N N . VAL A 1 98 ? 6.842 -1.336 5.176 1.00 91.06 98 VAL A N 1
ATOM 813 C CA . VAL A 1 98 ? 8.154 -0.794 4.807 1.00 91.06 98 VAL A CA 1
ATOM 814 C C . VAL A 1 98 ? 9.094 -0.629 6.003 1.00 91.06 98 VAL A C 1
ATOM 816 O O . VAL A 1 98 ? 10.136 0.011 5.876 1.00 91.06 98 VAL A O 1
ATOM 819 N N . SER A 1 99 ? 8.742 -1.190 7.165 1.00 84.69 99 SER A N 1
ATOM 820 C CA . SER A 1 99 ? 9.532 -1.055 8.394 1.00 84.69 99 SER A CA 1
ATOM 821 C C . SER A 1 99 ? 10.914 -1.720 8.296 1.00 84.69 99 SER A C 1
ATOM 823 O O . SER A 1 99 ? 11.043 -2.856 7.834 1.00 84.69 99 SER A O 1
ATOM 825 N N . ASP A 1 100 ? 11.964 -1.043 8.781 1.00 76.88 100 ASP A N 1
ATOM 826 C CA . ASP A 1 100 ? 13.309 -1.613 8.907 1.00 76.88 100 ASP A CA 1
ATOM 827 C C . ASP A 1 100 ? 13.601 -2.034 10.355 1.00 76.88 100 ASP A C 1
ATOM 829 O O . ASP A 1 100 ? 13.811 -1.218 11.254 1.00 76.88 100 ASP A O 1
ATOM 833 N N . THR A 1 101 ? 13.682 -3.344 10.582 1.00 61.34 101 THR A N 1
ATOM 834 C CA . THR A 1 101 ? 13.971 -3.926 11.902 1.00 61.34 101 THR A CA 1
ATOM 835 C C . THR A 1 101 ? 15.365 -3.564 12.421 1.00 61.34 101 THR A C 1
ATOM 837 O O . THR A 1 101 ? 15.558 -3.468 13.629 1.00 61.34 101 THR A O 1
ATOM 840 N N . LYS A 1 102 ? 16.340 -3.280 11.542 1.00 55.53 102 LYS A N 1
ATOM 841 C CA . LYS A 1 102 ? 17.744 -3.057 11.941 1.00 55.53 102 LYS A CA 1
ATOM 842 C C . LYS A 1 102 ? 18.042 -1.672 12.519 1.00 55.53 102 LYS A C 1
ATOM 844 O O . LYS A 1 102 ? 19.097 -1.498 13.123 1.00 55.53 102 LYS A O 1
ATOM 849 N N . LYS A 1 103 ? 17.185 -0.672 12.291 1.00 53.34 103 LYS A N 1
ATOM 850 C CA . LYS A 1 103 ? 17.432 0.715 12.738 1.00 53.34 103 LYS A CA 1
ATOM 851 C C . LYS A 1 103 ? 16.803 1.045 14.091 1.00 53.34 103 LYS A C 1
ATOM 853 O O . LYS A 1 103 ? 17.179 2.041 14.706 1.00 53.34 103 LYS A O 1
ATOM 858 N N . ASN A 1 104 ? 15.900 0.205 14.586 1.00 50.97 104 ASN A N 1
ATOM 859 C CA . ASN A 1 104 ? 15.076 0.517 15.747 1.00 50.97 104 ASN A CA 1
ATOM 860 C C . ASN A 1 104 ? 15.661 -0.060 17.039 1.00 50.97 104 ASN A C 1
ATOM 862 O O . ASN A 1 104 ? 15.087 -0.944 17.663 1.00 50.97 104 ASN A O 1
ATOM 866 N N . ASN A 1 105 ? 16.786 0.503 17.485 1.00 43.25 105 ASN A N 1
ATOM 867 C CA . ASN A 1 105 ? 17.425 0.142 18.758 1.00 43.25 105 ASN A CA 1
ATOM 868 C C . ASN A 1 105 ? 16.625 0.575 20.013 1.00 43.25 105 ASN A C 1
ATOM 870 O O . ASN A 1 105 ? 17.109 0.368 21.118 1.00 43.25 105 ASN A O 1
ATOM 874 N N . ASN A 1 106 ? 15.428 1.170 19.870 1.00 53.12 106 ASN A N 1
ATOM 875 C CA . ASN A 1 106 ? 14.589 1.659 20.977 1.00 53.12 106 ASN A CA 1
ATOM 876 C C . ASN A 1 106 ? 13.089 1.792 20.598 1.00 53.12 106 ASN A C 1
ATOM 878 O O . ASN A 1 106 ? 12.604 2.910 20.565 1.00 53.12 106 ASN A O 1
ATOM 882 N N . HIS A 1 107 ? 12.298 0.744 20.306 1.00 62.44 107 HIS A N 1
ATOM 883 C CA . HIS A 1 107 ? 10.863 0.983 19.992 1.00 62.44 107 HIS A CA 1
ATOM 884 C C . HIS A 1 107 ? 9.893 -0.144 20.391 1.00 62.44 107 HIS A C 1
ATOM 886 O O . HIS A 1 107 ? 9.448 -0.927 19.551 1.00 62.44 107 HIS A O 1
ATOM 892 N N . SER A 1 108 ? 9.471 -0.181 21.661 1.00 65.50 108 SER A N 1
ATOM 893 C CA . SER A 1 108 ? 8.305 -0.977 22.096 1.00 65.50 108 SER A CA 1
ATOM 894 C C . SER A 1 108 ? 7.045 -0.662 21.283 1.00 65.50 108 SER A C 1
ATOM 896 O O . SER A 1 108 ? 6.259 -1.561 20.986 1.00 65.50 108 SER A O 1
ATOM 898 N N . ASP A 1 109 ? 6.880 0.600 20.886 1.00 81.31 109 ASP A N 1
ATOM 899 C CA . ASP A 1 109 ? 5.649 1.085 20.263 1.00 81.31 109 ASP A CA 1
ATOM 900 C C . ASP A 1 109 ? 5.535 0.655 18.801 1.00 81.31 109 ASP A C 1
ATOM 902 O O . ASP A 1 109 ? 4.487 0.159 18.406 1.00 81.31 109 ASP A O 1
ATOM 906 N N . MET A 1 110 ? 6.613 0.707 18.008 1.00 82.44 110 MET A N 1
ATOM 907 C CA . MET A 1 110 ? 6.565 0.210 16.623 1.00 82.44 110 MET A CA 1
ATOM 908 C C . MET A 1 110 ? 6.319 -1.298 16.560 1.00 82.44 110 MET A C 1
ATOM 910 O O . MET A 1 110 ? 5.578 -1.757 15.694 1.00 82.44 110 MET A O 1
ATOM 914 N N . ASN A 1 111 ? 6.882 -2.071 17.493 1.00 85.06 111 ASN A N 1
ATOM 915 C CA . ASN A 1 111 ? 6.594 -3.503 17.588 1.00 85.06 111 ASN A CA 1
ATOM 916 C C . ASN A 1 111 ? 5.127 -3.763 17.956 1.00 85.06 111 ASN A C 1
ATOM 918 O O . ASN A 1 111 ? 4.513 -4.681 17.409 1.00 85.06 111 ASN A O 1
ATOM 922 N N . PHE A 1 112 ? 4.553 -2.950 18.849 1.00 87.94 112 PHE A N 1
ATOM 923 C CA . PHE A 1 112 ? 3.131 -3.005 19.176 1.00 87.94 112 PHE A CA 1
ATOM 924 C C . PHE A 1 112 ? 2.261 -2.665 17.961 1.00 87.94 112 PHE A C 1
ATOM 926 O O . PHE A 1 112 ? 1.401 -3.460 17.597 1.00 87.94 112 PHE A O 1
ATOM 933 N N . ILE A 1 113 ? 2.521 -1.539 17.294 1.00 90.44 113 ILE A N 1
ATOM 934 C CA . ILE A 1 113 ? 1.750 -1.085 16.130 1.00 90.44 113 ILE A CA 1
ATOM 935 C C . ILE A 1 113 ? 1.830 -2.120 15.011 1.00 90.44 113 ILE A C 1
ATOM 937 O O . ILE A 1 113 ? 0.802 -2.519 14.468 1.00 90.44 113 ILE A O 1
ATOM 941 N N . LYS A 1 114 ? 3.033 -2.635 14.729 1.00 90.12 114 LYS A N 1
ATOM 942 C CA . LYS A 1 114 ? 3.235 -3.727 13.776 1.00 90.12 114 LYS A CA 1
ATOM 943 C C . LYS A 1 114 ? 2.359 -4.921 14.132 1.00 90.12 114 LYS A C 1
ATOM 945 O O . LYS A 1 114 ? 1.558 -5.353 13.313 1.00 90.12 114 LYS A O 1
ATOM 950 N N . LYS A 1 115 ? 2.455 -5.425 15.363 1.00 90.25 115 LYS A N 1
ATOM 951 C CA . LYS A 1 115 ? 1.639 -6.556 15.821 1.00 90.25 115 LYS A CA 1
ATOM 952 C C . LYS A 1 115 ? 0.142 -6.300 15.608 1.00 90.25 115 LYS A C 1
ATOM 954 O O . LYS A 1 115 ? -0.536 -7.160 15.057 1.00 90.25 115 LYS A O 1
ATOM 959 N N . VAL A 1 116 ? -0.342 -5.123 15.993 1.00 92.25 116 VAL A N 1
ATOM 960 C CA . VAL A 1 116 ? -1.752 -4.735 15.891 1.00 92.25 116 VAL A CA 1
ATOM 961 C C . VAL A 1 116 ? -2.238 -4.665 14.440 1.00 92.25 116 VAL A C 1
ATOM 963 O O . VAL A 1 116 ? -3.332 -5.147 14.152 1.00 92.25 116 VAL A O 1
ATOM 966 N N . PHE A 1 117 ? -1.430 -4.137 13.514 1.00 93.94 117 PHE A N 1
ATOM 967 C CA . PHE A 1 117 ? -1.763 -4.121 12.084 1.00 93.94 117 PHE A CA 1
ATOM 968 C C . PHE A 1 117 ? -1.876 -5.546 11.529 1.00 93.94 117 PHE A C 1
ATOM 970 O O . PHE A 1 117 ? -2.867 -5.885 10.888 1.00 93.94 117 PHE A O 1
ATOM 977 N N . TYR A 1 118 ? -0.899 -6.408 11.825 1.00 93.56 118 TYR A N 1
ATOM 978 C CA . TYR A 1 118 ? -0.920 -7.800 11.366 1.00 93.56 118 TYR A CA 1
ATOM 979 C C . TYR A 1 118 ? -2.070 -8.619 11.985 1.00 93.56 118 TYR A C 1
ATOM 981 O O . TYR A 1 118 ? -2.635 -9.481 11.315 1.00 93.56 118 TYR A O 1
ATOM 989 N N . GLU A 1 119 ? -2.450 -8.350 13.237 1.00 92.56 119 GLU A N 1
ATOM 990 C CA . GLU A 1 119 ? -3.594 -8.993 13.907 1.00 92.56 119 GLU A CA 1
ATOM 991 C C . GLU A 1 119 ? -4.955 -8.543 13.356 1.00 92.56 119 GLU A C 1
ATOM 993 O O . GLU A 1 119 ? -5.939 -9.273 13.491 1.00 92.56 119 GLU A O 1
ATOM 998 N N . ASN A 1 120 ? -5.009 -7.384 12.695 1.00 93.81 120 ASN A N 1
ATOM 999 C CA . ASN A 1 120 ? -6.232 -6.813 12.132 1.00 93.81 120 ASN A CA 1
ATOM 1000 C C . ASN A 1 120 ? -6.371 -6.965 10.612 1.00 93.81 120 ASN A C 1
ATOM 1002 O O . ASN A 1 120 ? -7.298 -6.403 10.029 1.00 93.81 120 ASN A O 1
ATOM 1006 N N . LEU A 1 121 ? -5.517 -7.768 9.977 1.00 95.56 121 LEU A N 1
ATOM 1007 C CA . LEU A 1 121 ? -5.660 -8.123 8.565 1.00 95.56 121 LEU A CA 1
ATOM 1008 C C . LEU A 1 121 ? -6.996 -8.834 8.290 1.00 95.56 121 LEU A C 1
ATOM 1010 O O . LEU A 1 121 ? -7.331 -9.835 8.933 1.00 95.56 121 LEU A O 1
ATOM 1014 N N . SER A 1 122 ? -7.714 -8.374 7.266 1.00 94.81 122 SER A N 1
ATOM 1015 C CA . SER A 1 122 ? -8.863 -9.060 6.668 1.00 94.81 122 SER A CA 1
ATOM 1016 C C . SER A 1 122 ? -8.487 -10.479 6.227 1.00 94.81 122 SER A C 1
ATOM 1018 O O . SER A 1 122 ? -7.321 -10.784 5.960 1.00 94.81 122 SER A O 1
ATOM 1020 N N . LYS A 1 123 ? -9.466 -11.393 6.134 1.00 91.38 123 LYS A N 1
ATOM 1021 C CA . LYS A 1 123 ? -9.210 -12.814 5.820 1.00 91.38 123 LYS A CA 1
ATOM 1022 C C . LYS A 1 123 ? -8.383 -12.998 4.540 1.00 91.38 123 LYS A C 1
ATOM 1024 O O . LYS A 1 123 ? -7.406 -13.734 4.589 1.00 91.38 123 LYS A O 1
ATOM 1029 N N . ASN A 1 124 ? -8.712 -12.261 3.484 1.00 90.62 124 ASN A N 1
ATOM 1030 C CA . ASN A 1 124 ? -8.048 -12.329 2.180 1.00 90.62 124 ASN A CA 1
ATOM 1031 C C . ASN A 1 124 ? -7.144 -11.113 1.924 1.00 90.62 124 ASN A C 1
ATOM 1033 O O . ASN A 1 124 ? -6.983 -10.701 0.779 1.00 90.62 124 ASN A O 1
ATOM 1037 N N . ALA A 1 125 ? -6.609 -10.500 2.986 1.00 96.69 125 ALA A N 1
ATOM 1038 C CA . ALA A 1 125 ? -5.810 -9.293 2.839 1.00 96.69 125 ALA A CA 1
ATOM 1039 C C . ALA A 1 125 ? -4.585 -9.523 1.940 1.00 96.69 125 ALA A C 1
ATOM 1041 O O . ALA A 1 125 ? -3.972 -10.599 1.957 1.00 96.69 125 ALA A O 1
ATOM 1042 N N . THR A 1 126 ? -4.213 -8.485 1.197 1.00 98.06 126 THR A N 1
ATOM 1043 C CA . THR A 1 126 ? -2.960 -8.441 0.442 1.00 98.06 126 THR A CA 1
ATOM 1044 C C . THR A 1 126 ? -1.879 -7.786 1.284 1.00 98.06 126 THR A C 1
ATOM 1046 O O . THR A 1 126 ? -2.082 -6.723 1.859 1.00 98.06 126 THR A O 1
ATOM 1049 N N . VAL A 1 127 ? -0.710 -8.409 1.368 1.00 97.50 127 VAL A N 1
ATOM 1050 C CA . VAL A 1 127 ? 0.411 -7.929 2.174 1.00 97.50 127 VAL A CA 1
ATOM 1051 C C . VAL A 1 127 ? 1.622 -7.693 1.277 1.00 97.50 127 VAL A C 1
ATOM 1053 O O . VAL A 1 127 ? 2.167 -8.628 0.694 1.00 97.50 127 VAL A O 1
ATOM 1056 N N . ILE A 1 128 ? 2.045 -6.435 1.183 1.00 97.38 128 ILE A N 1
ATOM 1057 C CA . ILE A 1 128 ? 3.202 -5.962 0.424 1.00 97.38 128 ILE A CA 1
ATOM 1058 C C . ILE A 1 128 ? 4.370 -5.773 1.398 1.00 97.38 128 ILE A C 1
ATOM 1060 O O . ILE A 1 128 ? 4.332 -4.883 2.247 1.00 97.38 128 ILE A O 1
ATOM 1064 N N . ILE A 1 129 ? 5.403 -6.615 1.295 1.00 94.19 129 ILE A N 1
ATOM 1065 C CA . ILE A 1 129 ? 6.507 -6.681 2.274 1.00 94.19 129 ILE A CA 1
ATOM 1066 C C . ILE A 1 129 ? 7.887 -6.718 1.622 1.00 94.19 129 ILE A C 1
ATOM 1068 O O . ILE A 1 129 ? 8.095 -7.354 0.588 1.00 94.19 129 ILE A O 1
ATOM 1072 N N . ASN A 1 130 ? 8.867 -6.100 2.281 1.00 92.50 130 ASN A N 1
ATOM 1073 C CA . ASN A 1 130 ? 10.262 -6.155 1.856 1.00 92.50 130 ASN A CA 1
ATOM 1074 C C . ASN A 1 130 ? 10.893 -7.527 2.170 1.00 92.50 130 ASN A C 1
ATOM 1076 O O . ASN A 1 130 ? 11.031 -7.892 3.338 1.00 92.50 130 ASN A O 1
ATOM 1080 N N . SER A 1 131 ? 11.324 -8.278 1.154 1.00 90.12 131 SER A N 1
ATOM 1081 C CA . SER A 1 131 ? 11.985 -9.584 1.325 1.00 90.12 131 SER A CA 1
ATOM 1082 C C . SER A 1 131 ? 13.503 -9.524 1.503 1.00 90.12 131 SER A C 1
ATOM 1084 O O . SER A 1 131 ? 14.104 -10.537 1.867 1.00 90.12 131 SER A O 1
ATOM 1086 N N . ASP A 1 132 ? 14.138 -8.369 1.292 1.00 88.19 132 ASP A N 1
ATOM 1087 C CA . ASP A 1 132 ? 15.571 -8.190 1.572 1.00 88.19 132 ASP A CA 1
ATOM 1088 C C . ASP A 1 132 ? 15.844 -7.960 3.061 1.00 88.19 132 ASP A C 1
ATOM 1090 O O . ASP A 1 132 ? 16.969 -8.128 3.551 1.00 88.19 132 ASP A O 1
ATOM 1094 N N . LYS A 1 133 ? 14.817 -7.541 3.802 1.00 79.25 133 LYS A N 1
ATOM 1095 C CA . LYS A 1 133 ? 14.912 -7.299 5.236 1.00 79.25 133 LYS A CA 1
ATOM 1096 C C . LYS A 1 133 ? 14.685 -8.601 5.994 1.00 79.25 133 LYS A C 1
ATOM 1098 O O . LYS A 1 133 ? 13.798 -9.395 5.692 1.00 79.25 133 LYS A O 1
ATOM 1103 N N . LYS A 1 134 ? 15.504 -8.820 7.029 1.00 64.75 134 LYS A N 1
ATOM 1104 C CA . LYS A 1 134 ? 15.231 -9.876 8.006 1.00 64.75 134 LYS A CA 1
ATOM 1105 C C . LYS A 1 134 ? 13.998 -9.445 8.792 1.00 64.75 134 LYS A C 1
ATOM 1107 O O . LYS A 1 134 ? 14.086 -8.544 9.623 1.00 64.75 134 LYS A O 1
ATOM 1112 N N . ASN A 1 135 ? 12.868 -10.081 8.513 1.00 58.78 135 ASN A N 1
ATOM 1113 C CA . ASN A 1 135 ? 11.665 -9.900 9.308 1.00 58.78 135 ASN A CA 1
ATOM 1114 C C . ASN A 1 135 ? 11.917 -10.494 10.694 1.00 58.78 135 ASN A C 1
ATOM 1116 O O . ASN A 1 135 ? 11.956 -11.713 10.870 1.00 58.78 135 ASN A O 1
ATOM 1120 N N . GLU A 1 136 ? 12.159 -9.622 11.667 1.00 56.41 136 GLU A N 1
ATOM 1121 C CA . GLU A 1 136 ? 12.145 -10.012 13.065 1.00 56.41 136 GLU A CA 1
ATOM 1122 C C . GLU A 1 136 ? 10.699 -10.275 13.482 1.00 56.41 136 GLU A C 1
ATOM 1124 O O . GLU A 1 136 ? 9.798 -9.494 13.177 1.00 56.41 136 GLU A O 1
ATOM 1129 N N . ILE A 1 137 ? 10.528 -11.391 14.195 1.00 52.62 137 ILE A N 1
ATOM 1130 C CA . ILE A 1 137 ? 9.286 -11.904 14.778 1.00 52.62 137 ILE A CA 1
ATOM 1131 C C . ILE A 1 137 ? 8.331 -12.467 13.730 1.00 52.62 137 ILE A C 1
ATOM 1133 O O . ILE A 1 137 ? 7.789 -11.725 12.936 1.00 52.62 137 ILE A O 1
ATOM 1137 N N . ASN A 1 138 ? 8.126 -13.787 13.784 1.00 66.25 138 ASN A N 1
ATOM 1138 C CA . ASN A 1 138 ? 6.922 -14.598 13.533 1.00 66.25 138 ASN A CA 1
ATOM 1139 C C . ASN A 1 138 ? 5.723 -14.019 12.727 1.00 66.25 138 ASN A C 1
ATOM 1141 O O . ASN A 1 138 ? 4.601 -14.466 12.946 1.00 66.25 138 ASN A O 1
ATOM 1145 N N . ILE A 1 139 ? 5.903 -13.062 11.808 1.00 79.31 139 ILE A N 1
ATOM 1146 C CA . ILE A 1 139 ? 4.814 -12.440 11.043 1.00 79.31 139 ILE A CA 1
ATOM 1147 C C . ILE A 1 139 ? 4.170 -13.452 10.107 1.00 79.31 139 ILE A C 1
ATOM 1149 O O . ILE A 1 139 ? 2.985 -13.357 9.821 1.00 79.31 139 ILE A O 1
ATOM 1153 N N . PHE A 1 140 ? 4.929 -14.478 9.715 1.00 81.31 140 PHE A N 1
ATOM 1154 C CA . PHE A 1 140 ? 4.467 -15.597 8.903 1.00 81.31 140 PHE A CA 1
ATOM 1155 C C . PHE A 1 140 ? 3.214 -16.268 9.473 1.00 81.31 140 PHE A C 1
ATOM 1157 O O . PHE A 1 140 ? 2.379 -16.721 8.698 1.00 81.31 140 PHE A O 1
ATOM 1164 N N . LYS A 1 141 ? 3.022 -16.268 10.801 1.00 86.94 141 LYS A N 1
ATOM 1165 C CA . LYS A 1 141 ? 1.794 -16.800 11.414 1.00 86.94 141 LYS A CA 1
ATOM 1166 C C . LYS A 1 141 ? 0.539 -15.990 11.052 1.00 86.94 141 LYS A C 1
ATOM 1168 O O . LYS A 1 141 ? -0.550 -16.547 11.053 1.00 86.94 141 LYS A O 1
ATOM 1173 N N . TYR A 1 142 ? 0.690 -14.699 10.750 1.00 89.12 142 TYR A N 1
ATOM 1174 C CA . TYR A 1 142 ? -0.390 -13.800 10.326 1.00 89.12 142 TYR A CA 1
ATOM 1175 C C . TYR A 1 142 ? -0.593 -13.802 8.803 1.00 89.12 142 TYR A C 1
ATOM 1177 O O . TYR A 1 142 ? -1.632 -13.361 8.323 1.00 89.12 142 TYR A O 1
ATOM 1185 N N . LEU A 1 143 ? 0.391 -14.301 8.045 1.00 90.38 143 LEU A N 1
ATOM 1186 C CA . LEU A 1 143 ? 0.361 -14.349 6.580 1.00 90.38 143 LEU A CA 1
ATOM 1187 C C . LEU A 1 143 ? -0.330 -15.600 6.028 1.00 90.38 143 LEU A C 1
ATOM 1189 O O . LEU A 1 143 ? -0.476 -15.727 4.813 1.00 90.38 143 LEU A O 1
ATOM 1193 N N . ASN A 1 144 ? -0.750 -16.529 6.890 1.00 87.50 144 ASN A N 1
ATOM 1194 C CA . ASN A 1 144 ? -1.497 -17.691 6.433 1.00 87.50 144 ASN A CA 1
ATOM 1195 C C . ASN A 1 144 ? -2.802 -17.241 5.755 1.00 87.50 144 ASN A C 1
ATOM 1197 O O . ASN A 1 144 ? -3.499 -16.369 6.274 1.00 87.50 144 ASN A O 1
ATOM 1201 N N . GLU A 1 145 ? -3.113 -17.834 4.601 1.00 88.00 145 GLU A N 1
ATOM 1202 C CA . GLU A 1 145 ? -4.277 -17.489 3.762 1.00 88.00 145 GLU A CA 1
ATOM 1203 C C . GLU A 1 145 ? -4.263 -16.059 3.173 1.00 88.00 145 GLU A C 1
ATOM 1205 O O . GLU A 1 145 ? -5.270 -15.620 2.621 1.00 88.00 145 GLU A O 1
ATOM 1210 N N . LYS A 1 146 ? -3.141 -15.326 3.257 1.00 94.44 146 LYS A N 1
ATOM 1211 C CA . LYS A 1 146 ? -2.991 -13.982 2.666 1.00 94.44 146 LYS A CA 1
ATOM 1212 C C . LYS A 1 146 ? -2.340 -14.037 1.292 1.00 94.44 146 LYS A C 1
ATOM 1214 O O . LYS A 1 146 ? -1.518 -14.913 1.015 1.00 94.44 146 LYS A O 1
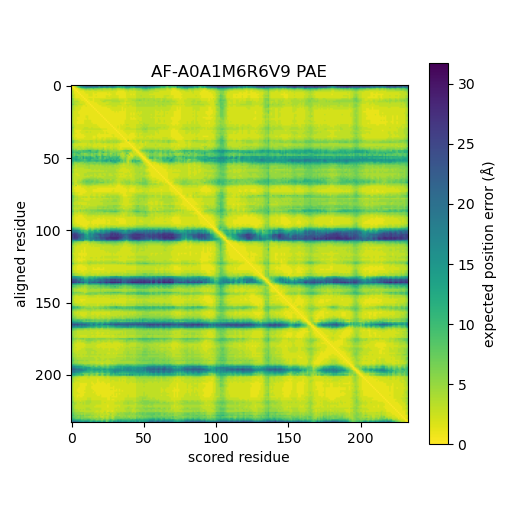ATOM 1219 N N . ILE A 1 147 ? -2.637 -13.040 0.463 1.00 94.94 147 ILE A N 1
ATOM 1220 C CA . ILE A 1 147 ? -1.864 -12.780 -0.754 1.00 94.94 147 ILE A CA 1
ATOM 1221 C C . ILE A 1 147 ? -0.610 -12.021 -0.328 1.00 94.94 147 ILE A C 1
ATOM 1223 O O . ILE A 1 147 ? -0.708 -10.962 0.283 1.00 94.94 147 ILE A O 1
ATOM 1227 N N . VAL A 1 148 ? 0.575 -12.557 -0.616 1.00 95.44 148 VAL A N 1
ATOM 1228 C CA . VAL A 1 148 ? 1.844 -11.933 -0.216 1.00 95.44 148 VAL A CA 1
ATOM 1229 C C . VAL A 1 148 ? 2.610 -11.489 -1.452 1.00 95.44 148 VAL A C 1
ATOM 1231 O O . VAL A 1 148 ? 3.072 -12.320 -2.232 1.00 95.44 148 VAL A O 1
ATOM 1234 N N . ILE A 1 149 ? 2.790 -10.178 -1.590 1.00 97.00 149 ILE A N 1
ATOM 1235 C CA . ILE A 1 149 ? 3.591 -9.555 -2.641 1.00 97.00 149 ILE A CA 1
ATOM 1236 C C . ILE A 1 149 ? 4.901 -9.102 -2.013 1.00 97.00 149 ILE A C 1
ATOM 1238 O O . ILE A 1 149 ? 4.964 -8.175 -1.208 1.00 97.00 149 ILE A O 1
ATOM 1242 N N . THR A 1 150 ? 5.979 -9.784 -2.365 1.00 95.62 150 THR A N 1
ATOM 1243 C CA . THR A 1 150 ? 7.310 -9.442 -1.865 1.00 95.62 150 THR A CA 1
ATOM 1244 C C . THR A 1 150 ? 7.993 -8.435 -2.779 1.00 95.62 150 THR A C 1
ATOM 1246 O O . THR A 1 150 ? 7.912 -8.557 -4.000 1.00 95.62 150 THR A O 1
ATOM 1249 N N . TYR A 1 151 ? 8.718 -7.477 -2.213 1.00 95.56 151 TYR A N 1
ATOM 1250 C CA . TYR A 1 151 ? 9.566 -6.571 -2.979 1.00 95.56 151 TYR A CA 1
ATOM 1251 C C . TYR A 1 151 ? 10.994 -6.527 -2.432 1.00 95.56 151 TYR A C 1
ATOM 1253 O O . TYR A 1 151 ? 11.223 -6.744 -1.243 1.00 95.56 151 TYR A O 1
ATOM 1261 N N . GLY A 1 152 ? 11.963 -6.238 -3.293 1.00 93.94 152 GLY A N 1
ATOM 1262 C CA . GLY A 1 152 ? 13.370 -6.138 -2.904 1.00 93.94 152 GLY A CA 1
ATOM 1263 C C . GLY A 1 152 ? 14.312 -6.284 -4.092 1.00 93.94 152 GLY A C 1
ATOM 1264 O O . GLY A 1 152 ? 13.891 -6.493 -5.218 1.00 93.94 152 GLY A O 1
ATOM 1265 N N . LEU A 1 153 ? 15.607 -6.183 -3.856 1.00 92.94 153 LEU A N 1
ATOM 1266 C CA . LEU A 1 153 ? 16.667 -6.433 -4.829 1.00 92.94 153 LEU A CA 1
ATOM 1267 C C . LEU A 1 153 ? 16.942 -7.931 -5.012 1.00 92.94 153 LEU A C 1
ATOM 1269 O O . LEU A 1 153 ? 17.557 -8.333 -5.997 1.00 92.94 153 LEU A O 1
ATOM 1273 N N . ASN A 1 154 ? 16.496 -8.780 -4.082 1.00 88.69 154 ASN A N 1
ATOM 1274 C CA . ASN A 1 154 ? 16.586 -10.225 -4.233 1.00 88.69 154 ASN A CA 1
ATOM 1275 C C . ASN A 1 154 ? 15.702 -10.711 -5.389 1.00 88.69 154 ASN A C 1
ATOM 1277 O O . ASN A 1 154 ? 14.500 -10.457 -5.402 1.00 88.69 154 ASN A O 1
ATOM 1281 N N . THR A 1 155 ? 16.266 -11.510 -6.295 1.00 86.88 155 THR A N 1
ATOM 1282 C CA . THR A 1 155 ? 15.576 -12.100 -7.458 1.00 86.88 155 THR A CA 1
ATOM 1283 C C . THR A 1 155 ? 14.404 -13.020 -7.104 1.00 86.88 155 THR A C 1
ATOM 1285 O O . THR A 1 155 ? 13.597 -13.354 -7.964 1.00 86.88 155 THR A O 1
ATOM 1288 N N . LYS A 1 156 ? 14.278 -13.441 -5.840 1.00 90.69 156 LYS A N 1
ATOM 1289 C CA . LYS A 1 156 ? 13.123 -14.202 -5.339 1.00 90.69 156 LYS A CA 1
ATOM 1290 C C . LYS A 1 156 ? 11.915 -13.327 -4.988 1.00 90.69 156 LYS A C 1
ATOM 1292 O O . LYS A 1 156 ? 10.858 -13.891 -4.692 1.00 90.69 156 LYS A O 1
ATOM 1297 N N . SER A 1 157 ? 12.075 -12.004 -4.960 1.00 94.62 157 SER A N 1
ATOM 1298 C CA . SER A 1 157 ? 10.986 -11.059 -4.693 1.00 94.62 157 SER A CA 1
ATOM 1299 C C . SER A 1 157 ? 10.006 -11.032 -5.867 1.00 94.62 157 SER A C 1
ATOM 1301 O O . SER A 1 157 ? 10.385 -11.316 -6.998 1.00 94.62 157 SER A O 1
ATOM 1303 N N . THR A 1 158 ? 8.743 -10.702 -5.606 1.00 96.88 158 THR A N 1
ATOM 1304 C CA . THR A 1 158 ? 7.707 -10.573 -6.643 1.00 96.88 158 THR A CA 1
ATOM 1305 C C . THR A 1 158 ? 7.962 -9.344 -7.507 1.00 96.88 158 THR A C 1
ATOM 1307 O O . THR A 1 158 ? 7.934 -9.448 -8.728 1.00 96.88 158 THR A O 1
ATOM 1310 N N . LEU A 1 159 ? 8.286 -8.210 -6.882 1.00 96.88 159 LEU A N 1
ATOM 1311 C CA . LEU A 1 159 ? 8.826 -7.037 -7.562 1.00 96.88 159 LEU A CA 1
ATOM 1312 C C . LEU A 1 159 ? 10.300 -6.846 -7.218 1.00 96.88 159 LEU A C 1
ATOM 1314 O O . LEU A 1 159 ? 10.682 -6.878 -6.045 1.00 96.88 159 LEU A O 1
ATOM 1318 N N . THR A 1 160 ? 11.116 -6.582 -8.234 1.00 96.62 160 THR A N 1
ATOM 1319 C CA . THR A 1 160 ? 12.539 -6.293 -8.058 1.00 96.62 160 THR A CA 1
ATOM 1320 C C . THR A 1 160 ? 12.980 -5.029 -8.760 1.00 96.62 160 THR A C 1
ATOM 1322 O O . THR A 1 160 ? 12.393 -4.642 -9.765 1.00 96.62 160 THR A O 1
ATOM 1325 N N . ALA A 1 161 ? 14.053 -4.419 -8.263 1.00 93.56 161 ALA A N 1
ATOM 1326 C CA . ALA A 1 161 ? 14.780 -3.376 -8.974 1.00 93.56 161 ALA A CA 1
ATOM 1327 C C . ALA A 1 161 ? 16.150 -3.902 -9.418 1.00 93.56 161 ALA A C 1
ATOM 1329 O O . ALA A 1 161 ? 16.873 -4.516 -8.632 1.00 93.56 161 ALA A O 1
ATOM 1330 N N . SER A 1 162 ? 16.511 -3.645 -10.670 1.00 89.75 162 SER A N 1
ATOM 1331 C CA . SER A 1 162 ? 17.827 -3.924 -11.245 1.00 89.75 162 SER A CA 1
ATOM 1332 C C . SER A 1 162 ? 18.346 -2.699 -12.000 1.00 89.75 162 SER A C 1
ATOM 1334 O O . SER A 1 162 ? 17.633 -1.701 -12.116 1.00 89.75 162 SER A O 1
ATOM 1336 N N . SER A 1 163 ? 19.596 -2.752 -12.476 1.00 86.12 163 SER A N 1
ATOM 1337 C CA . SER A 1 163 ? 20.215 -1.678 -13.274 1.00 86.12 163 SER A CA 1
ATOM 1338 C C . SER A 1 163 ? 19.987 -0.290 -12.668 1.00 86.12 163 SER A C 1
ATOM 1340 O O . SER A 1 163 ? 19.502 0.624 -13.328 1.00 86.12 163 SER A O 1
ATOM 1342 N N . ILE A 1 164 ? 20.261 -0.172 -11.366 1.00 83.19 164 ILE A N 1
ATOM 1343 C CA . ILE A 1 164 ? 20.127 1.084 -10.629 1.00 83.19 164 ILE A CA 1
ATOM 1344 C C . ILE A 1 164 ? 21.273 1.981 -11.098 1.00 83.19 164 ILE A C 1
ATOM 1346 O O . ILE A 1 164 ? 22.422 1.781 -10.700 1.00 83.19 164 ILE A O 1
ATOM 1350 N N . HIS A 1 165 ? 20.959 2.903 -12.002 1.00 72.44 165 HIS A N 1
ATOM 1351 C CA . HIS A 1 165 ? 21.908 3.848 -12.578 1.00 72.44 165 HIS A CA 1
ATOM 1352 C C . HIS A 1 165 ? 21.950 5.120 -11.739 1.00 72.44 165 HIS A C 1
ATOM 1354 O O . HIS A 1 165 ? 20.928 5.478 -11.159 1.00 72.44 165 HIS A O 1
ATOM 1360 N N . ASP A 1 166 ? 23.136 5.739 -11.686 1.00 58.81 166 ASP A N 1
ATOM 1361 C CA . ASP A 1 166 ? 23.542 7.038 -11.117 1.00 58.81 166 ASP A CA 1
ATOM 1362 C C . ASP A 1 166 ? 22.409 7.995 -10.676 1.00 58.81 166 ASP A C 1
ATOM 1364 O O . ASP A 1 166 ? 22.287 9.119 -11.143 1.00 58.81 166 ASP A O 1
ATOM 1368 N N . GLU A 1 167 ? 21.638 7.539 -9.686 1.00 68.75 167 GLU A N 1
ATOM 1369 C CA . GLU A 1 167 ? 20.687 8.257 -8.831 1.00 68.75 167 GLU A CA 1
ATOM 1370 C C . GLU A 1 167 ? 19.240 8.433 -9.329 1.00 68.75 167 GLU A C 1
ATOM 1372 O O . GLU A 1 167 ? 18.361 8.555 -8.475 1.00 68.75 167 GLU A O 1
ATOM 1377 N N . ASP A 1 168 ? 18.939 8.342 -10.627 1.00 77.31 168 ASP A N 1
ATOM 1378 C CA . ASP A 1 168 ? 17.634 8.773 -11.172 1.00 77.31 168 ASP A CA 1
ATOM 1379 C C . ASP A 1 168 ? 16.804 7.690 -11.884 1.00 77.31 168 ASP A C 1
ATOM 1381 O O . ASP A 1 168 ? 15.689 7.960 -12.346 1.00 77.31 168 ASP A O 1
ATOM 1385 N N . SER A 1 169 ? 17.317 6.463 -12.010 1.00 87.12 169 SER A N 1
ATOM 1386 C CA . SER A 1 169 ? 16.619 5.418 -12.758 1.00 87.12 169 SER A CA 1
ATOM 1387 C C . SER A 1 169 ? 16.986 3.993 -12.353 1.00 87.12 169 SER A C 1
ATOM 1389 O O . SER A 1 169 ? 18.070 3.703 -11.848 1.00 87.12 169 SER A O 1
ATOM 1391 N N . PHE A 1 170 ? 16.041 3.080 -12.567 1.00 91.69 170 PHE A N 1
ATOM 1392 C CA . PHE A 1 170 ? 16.229 1.639 -12.398 1.00 91.69 170 PHE A CA 1
ATOM 1393 C C . PHE A 1 170 ? 15.281 0.866 -13.319 1.00 91.69 170 PHE A C 1
ATOM 1395 O O . PHE A 1 170 ? 14.308 1.422 -13.826 1.00 91.69 170 PHE A O 1
ATOM 1402 N N . ILE A 1 171 ? 15.534 -0.422 -13.532 1.00 93.12 171 ILE A N 1
ATOM 1403 C CA . ILE A 1 171 ? 14.580 -1.328 -14.179 1.00 93.12 171 ILE A CA 1
ATOM 1404 C C . ILE A 1 171 ? 13.768 -2.026 -13.093 1.00 93.12 171 ILE A C 1
ATOM 1406 O O . ILE A 1 171 ? 14.323 -2.731 -12.249 1.00 93.12 171 ILE A O 1
ATOM 1410 N N . CYS A 1 172 ? 12.455 -1.810 -13.101 1.00 95.06 172 CYS A N 1
ATOM 1411 C CA . CYS A 1 172 ? 11.519 -2.542 -12.266 1.00 95.06 172 CYS A CA 1
ATOM 1412 C C . CYS A 1 172 ? 11.100 -3.820 -12.993 1.00 95.06 172 CYS A C 1
ATOM 1414 O O . CYS A 1 172 ? 10.675 -3.764 -14.147 1.00 95.06 172 CYS A O 1
ATOM 1416 N N . CYS A 1 173 ? 11.182 -4.959 -12.313 1.00 96.31 173 CYS A N 1
ATOM 1417 C CA . CYS A 1 173 ? 10.767 -6.249 -12.851 1.00 96.31 173 CYS A CA 1
ATOM 1418 C C . CYS A 1 173 ? 9.657 -6.826 -11.976 1.00 96.31 173 CYS A C 1
ATOM 1420 O O . CYS A 1 173 ? 9.846 -6.998 -10.770 1.00 96.31 173 CYS A O 1
ATOM 1422 N N . LEU A 1 174 ? 8.526 -7.169 -12.586 1.00 97.06 174 LEU A N 1
ATOM 1423 C CA . LEU A 1 174 ? 7.548 -8.075 -12.006 1.00 97.06 174 LEU A CA 1
ATOM 1424 C C . LEU A 1 174 ? 7.989 -9.509 -12.333 1.00 97.06 174 LEU A C 1
ATOM 1426 O O . LEU A 1 174 ? 7.861 -9.956 -13.467 1.00 97.06 174 LEU A O 1
ATOM 1430 N N . GLN A 1 175 ? 8.543 -10.215 -11.347 1.00 96.50 175 GLN A N 1
ATOM 1431 C CA . GLN A 1 175 ? 9.142 -11.550 -11.503 1.00 96.50 175 GLN A CA 1
ATOM 1432 C C . GLN A 1 175 ? 8.102 -12.680 -11.560 1.00 96.50 175 GLN A C 1
ATOM 1434 O O . GLN A 1 175 ? 8.406 -13.788 -12.000 1.00 96.50 175 GLN A O 1
ATOM 1439 N N . ARG A 1 176 ? 6.887 -12.442 -11.049 1.00 92.88 176 ARG A N 1
ATOM 1440 C CA . ARG A 1 176 ? 5.789 -13.420 -10.985 1.00 92.88 176 ARG A CA 1
ATOM 1441 C C . ARG A 1 176 ? 4.475 -12.734 -11.314 1.00 92.88 176 ARG A C 1
ATOM 1443 O O . ARG A 1 176 ? 4.312 -11.570 -10.963 1.00 92.88 176 ARG A O 1
ATOM 1450 N N . GLY A 1 177 ? 3.558 -13.466 -11.940 1.00 93.88 177 GLY A N 1
ATOM 1451 C CA . GLY A 1 177 ? 2.237 -12.936 -12.245 1.00 93.88 177 GLY A CA 1
ATOM 1452 C C . GLY A 1 177 ? 1.459 -12.551 -10.983 1.00 93.88 177 GLY A C 1
ATOM 1453 O O . GLY A 1 177 ? 1.696 -13.106 -9.905 1.00 93.88 177 GLY A O 1
ATOM 1454 N N . LEU A 1 178 ? 0.554 -11.588 -11.128 1.00 96.00 178 LEU A N 1
ATOM 1455 C CA . LEU A 1 178 ? -0.343 -11.103 -10.079 1.00 96.00 178 LEU A CA 1
ATOM 1456 C C . LEU A 1 178 ? -1.779 -11.087 -10.596 1.00 96.00 178 LEU A C 1
ATOM 1458 O O . LEU A 1 178 ? -2.006 -10.765 -11.757 1.00 96.00 178 LEU A O 1
ATOM 1462 N N . THR A 1 179 ? -2.738 -11.318 -9.707 1.00 96.75 179 THR A N 1
ATOM 1463 C CA . THR A 1 179 ? -4.156 -11.047 -9.967 1.00 96.75 179 THR A CA 1
ATOM 1464 C C . THR A 1 179 ? -4.532 -9.765 -9.229 1.00 96.75 179 THR A C 1
ATOM 1466 O O . THR A 1 179 ? -4.395 -9.709 -8.006 1.00 96.75 179 THR A O 1
ATOM 1469 N N . SER A 1 180 ? -4.970 -8.729 -9.946 1.00 97.00 180 SER A N 1
ATOM 1470 C CA . SER A 1 180 ? -5.413 -7.463 -9.344 1.00 97.00 180 SER A CA 1
ATOM 1471 C C . SER A 1 180 ? -6.745 -7.613 -8.595 1.00 97.00 180 SER A C 1
ATOM 1473 O O . SER A 1 180 ? -7.418 -8.643 -8.692 1.00 97.00 180 SER A O 1
ATOM 1475 N N . PHE A 1 181 ? -7.175 -6.573 -7.872 1.00 96.00 181 PHE A N 1
ATOM 1476 C CA . PHE A 1 181 ? -8.452 -6.592 -7.148 1.00 96.00 181 PHE A CA 1
ATOM 1477 C C . PHE A 1 181 ? -9.678 -6.669 -8.065 1.00 96.00 181 PHE A C 1
ATOM 1479 O O . PHE A 1 181 ? -10.709 -7.196 -7.648 1.00 96.00 181 PHE A O 1
ATOM 1486 N N . SER A 1 182 ? -9.574 -6.237 -9.328 1.00 95.44 182 SER A N 1
ATOM 1487 C CA . SER A 1 182 ? -10.634 -6.460 -10.323 1.00 95.44 182 SER A CA 1
ATOM 1488 C C . SER A 1 182 ? -10.634 -7.873 -10.921 1.00 95.44 182 SER A C 1
ATOM 1490 O O . SER A 1 182 ? -11.510 -8.200 -11.724 1.00 95.44 182 SER A O 1
ATOM 1492 N N . GLY A 1 183 ? -9.677 -8.727 -10.537 1.00 96.56 183 GLY A N 1
ATOM 1493 C CA . GLY A 1 183 ? -9.506 -10.074 -11.080 1.00 96.56 183 GLY A CA 1
ATOM 1494 C C . GLY A 1 183 ? -8.708 -10.120 -12.384 1.00 96.56 183 GLY A C 1
ATOM 1495 O O . GLY A 1 183 ? -8.734 -11.135 -13.080 1.00 96.56 183 GLY A O 1
ATOM 1496 N N . LYS A 1 184 ? -8.021 -9.033 -12.755 1.00 97.06 184 LYS A N 1
ATOM 1497 C CA . LYS A 1 184 ? -7.188 -8.995 -13.957 1.00 97.06 184 LYS A CA 1
ATOM 1498 C C 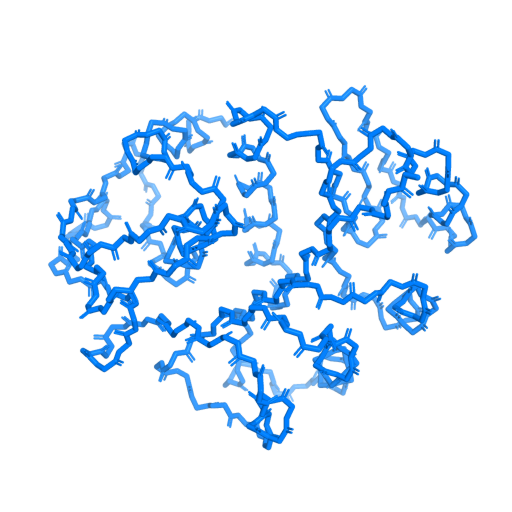. LYS A 1 184 ? -5.848 -9.677 -13.690 1.00 97.06 184 LYS A C 1
ATOM 1500 O O . LYS A 1 184 ? -5.120 -9.295 -12.777 1.00 97.06 184 LYS A O 1
ATOM 1505 N N . GLU A 1 185 ? -5.498 -10.630 -14.544 1.00 97.50 185 GLU A N 1
ATOM 1506 C CA . GLU A 1 185 ? -4.172 -11.247 -14.551 1.00 97.50 185 GLU A CA 1
ATOM 1507 C C . GLU A 1 185 ? -3.129 -10.294 -15.154 1.00 97.50 185 GLU A C 1
ATOM 1509 O O . GLU A 1 185 ? -3.324 -9.701 -16.222 1.00 97.50 185 GLU A O 1
ATOM 1514 N N . ILE A 1 186 ? -2.012 -10.144 -14.450 1.00 96.81 186 ILE A N 1
ATOM 1515 C CA . ILE A 1 186 ? -0.860 -9.330 -14.822 1.00 96.81 186 ILE A CA 1
ATOM 1516 C C . ILE A 1 186 ? 0.320 -10.283 -14.975 1.00 96.81 186 ILE A C 1
ATOM 1518 O O . ILE A 1 186 ? 0.858 -10.777 -13.987 1.00 96.81 186 ILE A O 1
ATOM 1522 N N . GLU A 1 187 ? 0.715 -10.544 -16.217 1.00 97.50 187 GLU A N 1
ATOM 1523 C CA . GLU A 1 187 ? 1.867 -11.391 -16.537 1.00 97.50 187 GLU A CA 1
ATOM 1524 C C . GLU A 1 187 ? 3.193 -10.740 -16.113 1.00 97.50 187 GLU A C 1
ATOM 1526 O O . GLU A 1 187 ? 3.264 -9.513 -16.080 1.00 97.50 187 GLU A O 1
ATOM 1531 N N . PRO A 1 188 ? 4.258 -11.516 -15.828 1.00 97.12 188 PRO A N 1
ATOM 1532 C CA . PRO A 1 188 ? 5.602 -10.989 -15.588 1.00 97.12 188 PRO A CA 1
ATOM 1533 C C . PRO A 1 188 ? 6.092 -10.062 -16.706 1.00 97.12 188 PRO A C 1
ATOM 1535 O O . PRO A 1 188 ? 5.974 -10.375 -17.891 1.00 97.12 188 PRO A O 1
ATOM 1538 N N . PHE A 1 189 ? 6.691 -8.932 -16.331 1.00 96.50 189 PHE A N 1
ATOM 1539 C CA . PHE A 1 189 ? 7.228 -7.952 -17.275 1.00 96.50 189 PHE A CA 1
ATOM 1540 C C . PHE A 1 189 ? 8.285 -7.059 -16.625 1.00 96.50 189 PHE A C 1
ATOM 1542 O O . PHE A 1 189 ? 8.409 -6.991 -15.400 1.00 96.50 189 PHE A O 1
ATOM 1549 N N . GLU A 1 190 ? 9.035 -6.344 -17.459 1.00 95.44 190 GLU A N 1
ATOM 1550 C CA . GLU A 1 190 ? 10.031 -5.367 -17.028 1.00 95.44 190 GLU A CA 1
ATOM 1551 C C . GLU A 1 190 ? 9.734 -4.001 -17.632 1.00 95.44 190 GLU A C 1
ATOM 1553 O O . GLU A 1 190 ? 9.261 -3.888 -18.765 1.00 95.44 190 GLU A O 1
ATOM 1558 N N . PHE A 1 191 ? 10.032 -2.951 -16.877 1.00 93.56 191 PHE A N 1
ATOM 1559 C CA . PHE A 1 191 ? 9.864 -1.580 -17.327 1.00 93.56 191 PHE A CA 1
ATOM 1560 C C . PHE A 1 191 ? 10.868 -0.659 -16.634 1.00 93.56 191 PHE A C 1
ATOM 1562 O O . PHE A 1 191 ? 11.190 -0.846 -15.457 1.00 93.56 191 PHE A O 1
ATOM 1569 N N . PRO A 1 192 ? 11.380 0.365 -17.333 1.00 91.06 192 PRO A N 1
ATOM 1570 C CA . PRO A 1 192 ? 12.224 1.359 -16.693 1.00 91.06 192 PRO A CA 1
ATOM 1571 C C . PRO A 1 192 ? 11.389 2.206 -15.733 1.00 91.06 192 PRO A C 1
ATOM 1573 O O . PRO A 1 192 ? 10.254 2.537 -16.032 1.00 91.06 192 PRO A O 1
ATOM 1576 N N . ILE A 1 193 ? 11.954 2.636 -14.617 1.00 88.88 193 ILE A N 1
ATOM 1577 C CA . ILE A 1 193 ? 11.474 3.768 -13.826 1.00 88.88 193 ILE A CA 1
ATOM 1578 C C . ILE A 1 193 ? 12.526 4.860 -13.940 1.00 88.88 193 ILE A C 1
ATOM 1580 O O . 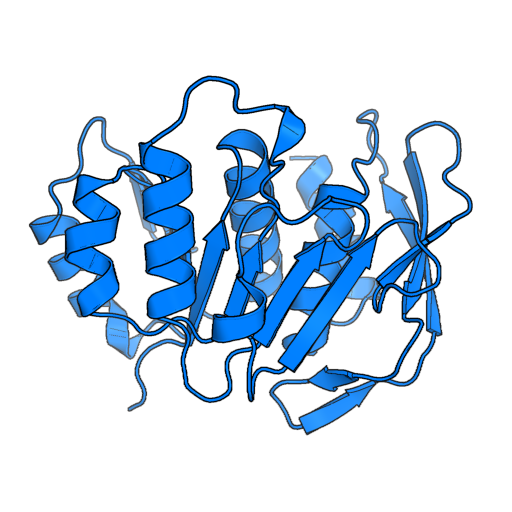ILE A 1 193 ? 13.716 4.600 -13.772 1.00 88.88 193 ILE A O 1
ATOM 1584 N N . ARG A 1 194 ? 12.083 6.077 -14.255 1.00 83.88 194 ARG A N 1
ATOM 1585 C CA . ARG A 1 194 ? 12.940 7.257 -14.376 1.00 83.88 194 ARG A CA 1
ATOM 1586 C C . ARG A 1 194 ? 12.317 8.396 -13.586 1.00 83.88 194 ARG A C 1
ATOM 1588 O O . ARG A 1 194 ? 11.143 8.704 -13.794 1.00 83.88 194 ARG A O 1
ATOM 1595 N N . LEU A 1 195 ? 13.091 9.003 -12.698 1.00 73.19 195 LEU A N 1
ATOM 1596 C CA . LEU A 1 195 ? 12.755 10.273 -12.078 1.00 73.19 195 LEU A CA 1
ATOM 1597 C C . LEU A 1 195 ? 13.433 11.392 -12.858 1.00 73.19 195 LEU A C 1
ATOM 1599 O O . LEU A 1 195 ? 14.615 11.331 -13.155 1.00 73.19 195 LEU A O 1
ATOM 1603 N N . PHE A 1 196 ? 12.683 12.444 -13.168 1.00 68.00 196 PHE A N 1
ATOM 1604 C CA . PHE A 1 196 ? 13.237 13.664 -13.759 1.00 68.00 196 PHE A CA 1
ATOM 1605 C C . PHE A 1 196 ? 13.531 14.714 -12.675 1.00 68.00 196 PHE A C 1
ATOM 1607 O O . PHE A 1 196 ? 13.223 15.893 -12.865 1.00 68.00 196 PHE A O 1
ATOM 1614 N N . CYS A 1 197 ? 14.048 14.290 -11.518 1.00 64.56 197 CYS A N 1
ATOM 1615 C CA . CYS A 1 197 ? 14.418 15.166 -10.406 1.00 64.56 197 CYS A CA 1
ATOM 1616 C C . CYS A 1 197 ? 15.834 14.845 -9.908 1.00 64.56 197 CYS A C 1
ATOM 1618 O O . CYS A 1 197 ? 16.363 13.769 -10.160 1.00 64.56 197 CYS A O 1
ATOM 1620 N N . SER A 1 198 ? 16.448 15.793 -9.199 1.00 61.56 198 SER A N 1
ATOM 1621 C CA . SER A 1 198 ? 17.791 15.651 -8.622 1.00 61.56 198 SER A CA 1
ATOM 1622 C C . SER A 1 198 ? 17.827 14.815 -7.337 1.00 61.56 198 SER A C 1
ATOM 1624 O O . SER A 1 198 ? 18.865 14.750 -6.684 1.00 61.56 198 SER A O 1
ATOM 1626 N N . GLU A 1 199 ? 16.696 14.246 -6.912 1.00 66.31 199 GLU A N 1
ATOM 1627 C CA . GLU A 1 199 ? 16.645 13.401 -5.723 1.00 66.31 199 GLU A CA 1
ATOM 1628 C C . GLU A 1 199 ? 16.914 11.944 -6.080 1.00 66.31 199 GLU A C 1
ATOM 1630 O O . GLU A 1 199 ? 16.332 11.385 -7.009 1.00 66.31 199 GLU A O 1
ATOM 1635 N N . LYS A 1 200 ? 17.771 11.313 -5.277 1.00 73.38 200 LYS A N 1
ATOM 1636 C CA . LYS A 1 200 ? 18.103 9.903 -5.421 1.00 73.38 200 LYS A CA 1
ATOM 1637 C C . LYS A 1 200 ? 16.862 9.026 -5.255 1.00 73.38 200 LYS A C 1
ATOM 1639 O O . LYS A 1 200 ? 16.198 9.082 -4.216 1.00 73.38 200 LYS A O 1
ATOM 1644 N N . ILE A 1 201 ? 16.618 8.136 -6.219 1.00 76.06 201 ILE A N 1
ATOM 1645 C CA . ILE A 1 201 ? 15.574 7.116 -6.102 1.00 76.06 201 ILE A CA 1
ATOM 1646 C C . ILE A 1 201 ? 15.866 6.199 -4.915 1.00 76.06 201 ILE A C 1
ATOM 1648 O O . ILE A 1 201 ? 16.860 5.469 -4.889 1.00 76.06 201 ILE A O 1
ATOM 1652 N N . ASP A 1 202 ? 14.925 6.152 -3.975 1.00 87.50 202 ASP A N 1
ATOM 1653 C CA . ASP A 1 202 ? 14.844 5.069 -3.003 1.00 87.50 202 ASP A CA 1
ATOM 1654 C C . ASP A 1 202 ? 13.898 3.980 -3.519 1.00 87.50 202 ASP A C 1
ATOM 1656 O O . ASP A 1 202 ? 12.674 4.049 -3.370 1.00 87.50 202 ASP A O 1
ATOM 1660 N N . VAL A 1 203 ? 14.477 2.951 -4.140 1.00 90.69 203 VAL A N 1
ATOM 1661 C CA . VAL A 1 203 ? 13.734 1.810 -4.697 1.00 90.69 203 VAL A CA 1
ATOM 1662 C C . VAL A 1 203 ? 12.837 1.137 -3.656 1.00 90.69 203 VAL A C 1
ATOM 1664 O O . VAL A 1 203 ? 11.760 0.659 -4.001 1.00 90.69 203 VAL A O 1
ATOM 1667 N N . TYR A 1 204 ? 13.214 1.157 -2.372 1.00 91.88 204 TYR A N 1
ATOM 1668 C CA . TYR A 1 204 ? 12.415 0.548 -1.309 1.00 91.88 204 TYR A CA 1
ATOM 1669 C C . TYR A 1 204 ? 11.156 1.349 -0.959 1.00 91.88 204 TYR A C 1
ATOM 1671 O O . TYR A 1 204 ? 10.258 0.788 -0.333 1.00 91.88 204 TYR A O 1
ATOM 1679 N N . LYS A 1 205 ? 11.063 2.617 -1.385 1.00 91.06 205 LYS A N 1
ATOM 1680 C CA . LYS A 1 205 ? 9.826 3.412 -1.337 1.00 91.06 205 LYS A CA 1
ATOM 1681 C C . LYS A 1 205 ? 8.986 3.236 -2.597 1.00 91.06 205 LYS A C 1
ATOM 1683 O O . LYS A 1 205 ? 7.766 3.228 -2.510 1.00 91.06 205 LYS A O 1
ATOM 1688 N N . ILE A 1 206 ? 9.623 3.096 -3.759 1.00 93.06 206 ILE A N 1
ATOM 1689 C CA . ILE A 1 206 ? 8.921 3.055 -5.050 1.00 93.06 206 ILE A CA 1
ATOM 1690 C C . ILE A 1 206 ? 8.313 1.679 -5.343 1.00 93.06 206 ILE A C 1
ATOM 1692 O O . ILE A 1 206 ? 7.157 1.605 -5.749 1.00 93.06 206 ILE A O 1
ATOM 1696 N N . LEU A 1 207 ? 9.043 0.584 -5.108 1.00 95.62 207 LEU A N 1
ATOM 1697 C CA . LEU A 1 207 ? 8.546 -0.775 -5.364 1.00 95.62 207 LEU A CA 1
ATOM 1698 C C . LEU A 1 207 ? 7.207 -1.102 -4.669 1.00 95.62 207 LEU A C 1
ATOM 1700 O O . LEU A 1 207 ? 6.327 -1.627 -5.352 1.00 95.62 207 LEU A O 1
ATOM 1704 N N . PRO A 1 208 ? 6.984 -0.793 -3.373 1.00 96.56 208 PRO A N 1
ATOM 1705 C CA . PRO A 1 208 ? 5.685 -1.052 -2.751 1.00 96.56 208 PRO A CA 1
ATOM 1706 C C . PRO A 1 208 ? 4.552 -0.205 -3.348 1.00 96.56 208 PRO A C 1
ATOM 1708 O O . PRO A 1 208 ? 3.426 -0.683 -3.433 1.00 96.56 208 PRO A O 1
ATOM 1711 N N . ILE A 1 209 ? 4.839 1.016 -3.813 1.00 96.69 209 ILE A N 1
ATOM 1712 C CA . ILE A 1 209 ? 3.847 1.877 -4.477 1.00 96.69 209 ILE A CA 1
ATOM 1713 C C . ILE A 1 209 ? 3.464 1.302 -5.838 1.00 96.69 209 ILE A C 1
ATOM 1715 O O . ILE A 1 209 ? 2.287 1.281 -6.187 1.00 96.69 209 ILE A O 1
ATOM 1719 N N . ILE A 1 210 ? 4.438 0.795 -6.596 1.00 96.94 210 ILE A N 1
ATOM 1720 C CA . ILE A 1 210 ? 4.186 0.092 -7.858 1.00 96.94 210 ILE A CA 1
ATOM 1721 C C . ILE A 1 210 ? 3.339 -1.156 -7.604 1.00 96.94 210 ILE A C 1
ATOM 1723 O O . ILE A 1 210 ? 2.342 -1.354 -8.291 1.00 96.94 210 ILE A O 1
ATOM 1727 N N . ALA A 1 211 ? 3.708 -1.977 -6.617 1.00 97.75 211 ALA A N 1
ATOM 1728 C CA . ALA A 1 211 ? 2.949 -3.172 -6.258 1.00 97.75 211 ALA A CA 1
ATOM 1729 C C . ALA A 1 211 ? 1.488 -2.828 -5.934 1.00 97.75 211 ALA A C 1
ATOM 1731 O O . ALA A 1 211 ? 0.578 -3.446 -6.477 1.00 97.75 211 ALA A O 1
ATOM 1732 N N . LEU A 1 212 ? 1.270 -1.797 -5.112 1.00 98.12 212 LEU A N 1
ATOM 1733 C CA . LEU A 1 212 ? -0.063 -1.304 -4.781 1.00 98.12 212 LEU A CA 1
ATOM 1734 C C . LEU A 1 212 ? -0.809 -0.830 -6.035 1.00 98.12 212 LEU A C 1
ATOM 1736 O O . LEU A 1 212 ? -1.932 -1.248 -6.281 1.00 98.12 212 LEU A O 1
ATOM 1740 N N . SER A 1 213 ? -0.160 -0.019 -6.870 1.00 97.56 213 SER A N 1
ATOM 1741 C CA . SER A 1 213 ? -0.732 0.519 -8.111 1.00 97.56 213 SER A CA 1
ATOM 1742 C C . SER A 1 213 ? -1.204 -0.587 -9.060 1.00 97.56 213 SER A C 1
ATOM 1744 O O . SER A 1 213 ? -2.306 -0.503 -9.596 1.00 97.56 213 SER A O 1
ATOM 1746 N N . LEU A 1 214 ? -0.412 -1.653 -9.218 1.00 97.50 214 LEU A N 1
ATOM 1747 C CA . LEU A 1 214 ? -0.782 -2.819 -10.023 1.00 97.50 214 LEU A CA 1
ATOM 1748 C C . LEU A 1 214 ? -2.027 -3.527 -9.474 1.00 97.50 214 LEU A C 1
ATOM 1750 O O . LEU A 1 214 ? -2.895 -3.915 -10.253 1.00 97.50 214 LEU A O 1
ATOM 1754 N N . MET A 1 215 ? -2.146 -3.656 -8.149 1.00 97.94 215 MET A N 1
ATOM 1755 C CA . MET A 1 215 ? -3.317 -4.276 -7.518 1.00 97.94 215 MET A CA 1
ATOM 1756 C C . MET A 1 215 ? -4.612 -3.483 -7.746 1.00 97.94 215 MET A C 1
ATOM 1758 O O . MET A 1 215 ? -5.672 -4.093 -7.838 1.00 97.94 215 MET A O 1
ATOM 1762 N N . TYR A 1 216 ? -4.522 -2.160 -7.913 1.00 97.50 216 TYR A N 1
ATOM 1763 C CA . TYR A 1 216 ? -5.647 -1.275 -8.260 1.00 97.50 216 TYR A CA 1
ATOM 1764 C C . TYR A 1 216 ? -5.803 -1.020 -9.768 1.00 97.50 216 TYR A C 1
ATOM 1766 O O . TYR A 1 216 ? -6.468 -0.060 -10.164 1.00 97.50 216 TYR A O 1
ATOM 1774 N N . ASP A 1 217 ? -5.181 -1.849 -10.613 1.00 96.62 217 ASP A N 1
ATOM 1775 C CA . ASP A 1 217 ? -5.230 -1.759 -12.079 1.00 96.62 217 ASP A CA 1
ATOM 1776 C C . ASP A 1 217 ? -4.692 -0.448 -12.673 1.00 96.62 217 ASP A C 1
ATOM 1778 O O . ASP A 1 217 ? -4.962 -0.114 -13.834 1.00 96.62 217 ASP A O 1
ATOM 1782 N N . VAL A 1 218 ? -3.881 0.288 -11.913 1.00 96.31 218 VAL A N 1
ATOM 1783 C CA . VAL A 1 218 ? -3.227 1.500 -12.400 1.00 96.31 218 VAL A CA 1
ATOM 1784 C C . VAL A 1 218 ? -2.119 1.102 -13.369 1.00 96.31 218 VAL A C 1
ATOM 1786 O O . VAL A 1 218 ? -1.233 0.302 -13.055 1.00 96.31 218 VAL A O 1
ATOM 1789 N N . LYS A 1 219 ? -2.153 1.680 -14.571 1.00 93.38 219 LYS A N 1
ATOM 1790 C CA . LYS A 1 219 ? -1.138 1.423 -15.592 1.00 93.38 219 LYS A CA 1
ATOM 1791 C C . LYS A 1 219 ? 0.206 1.995 -15.161 1.00 93.38 219 LYS A C 1
ATOM 1793 O O . LYS A 1 219 ? 0.288 3.097 -14.622 1.00 93.38 219 LYS A O 1
ATOM 1798 N N . ILE A 1 220 ? 1.276 1.270 -15.458 1.00 91.69 220 ILE A N 1
ATOM 1799 C CA . ILE A 1 220 ? 2.635 1.680 -15.103 1.00 91.69 220 ILE A CA 1
ATOM 1800 C C . ILE A 1 220 ? 3.011 3.020 -15.737 1.00 91.69 220 ILE A C 1
ATOM 1802 O O . ILE A 1 220 ? 3.661 3.840 -15.089 1.00 91.69 220 ILE A O 1
ATOM 1806 N N . GLU A 1 221 ? 2.565 3.279 -16.964 1.00 91.06 221 GLU A N 1
ATOM 1807 C CA . GLU A 1 221 ? 2.804 4.547 -17.652 1.00 91.06 221 GLU A CA 1
ATOM 1808 C C . GLU A 1 221 ? 2.181 5.725 -16.886 1.00 91.06 221 GLU A C 1
ATOM 1810 O O . GLU A 1 221 ? 2.780 6.801 -16.791 1.00 91.06 221 GLU A O 1
ATOM 1815 N N . ASP A 1 222 ? 1.008 5.510 -16.283 1.00 92.69 222 ASP A N 1
ATOM 1816 C CA . ASP A 1 222 ? 0.334 6.506 -15.452 1.00 92.69 222 ASP A CA 1
ATOM 1817 C C . ASP A 1 222 ? 1.079 6.699 -14.125 1.00 92.69 222 ASP A C 1
ATOM 1819 O O . ASP A 1 222 ? 1.333 7.839 -13.732 1.00 92.69 222 ASP A O 1
ATOM 1823 N N . VAL A 1 223 ? 1.537 5.614 -13.484 1.00 92.06 223 VAL A N 1
ATOM 1824 C CA . VAL A 1 223 ? 2.382 5.687 -12.276 1.00 92.06 223 VAL A CA 1
ATOM 1825 C C . VAL A 1 223 ? 3.647 6.506 -12.542 1.00 92.06 223 VAL A C 1
ATOM 1827 O O . VAL A 1 223 ? 3.954 7.422 -11.782 1.00 92.06 223 VAL A O 1
ATOM 1830 N N . GLN A 1 224 ? 4.368 6.238 -13.635 1.00 88.19 224 GLN A N 1
ATOM 1831 C CA . GLN A 1 224 ? 5.585 6.974 -14.002 1.00 88.19 224 GLN A CA 1
ATOM 1832 C C . GLN A 1 224 ? 5.319 8.457 -14.259 1.00 88.19 224 GLN A C 1
ATOM 1834 O O . GLN A 1 224 ? 6.082 9.325 -13.818 1.00 88.19 224 GLN A O 1
ATOM 1839 N N . LYS A 1 225 ? 4.238 8.759 -14.985 1.00 89.31 225 LYS A N 1
ATOM 1840 C CA . LYS A 1 225 ? 3.832 10.132 -15.282 1.00 89.31 225 LYS A CA 1
ATOM 1841 C C . LYS A 1 225 ? 3.511 10.889 -13.997 1.00 89.31 225 LYS A C 1
ATOM 1843 O O . LYS A 1 225 ? 4.003 12.001 -13.811 1.00 89.31 225 LYS A O 1
ATOM 1848 N N . LEU A 1 226 ? 2.727 10.287 -13.105 1.00 90.50 226 LEU A N 1
ATOM 1849 C CA . LEU A 1 226 ? 2.348 10.885 -11.827 1.00 90.50 226 LEU A CA 1
ATOM 1850 C C . LEU A 1 226 ? 3.550 11.035 -10.895 1.00 90.50 226 LEU A C 1
ATOM 1852 O O . LEU A 1 226 ? 3.685 12.078 -10.265 1.00 90.50 226 LEU A O 1
ATOM 1856 N N . LEU A 1 227 ? 4.462 10.062 -10.870 1.00 84.94 227 LEU A N 1
ATOM 1857 C CA . LEU A 1 227 ? 5.709 10.135 -10.107 1.00 84.94 227 LEU A CA 1
ATOM 1858 C C . LEU A 1 227 ? 6.571 11.313 -10.575 1.00 84.94 227 LEU A C 1
ATOM 1860 O O . LEU A 1 227 ? 7.056 12.100 -9.767 1.00 84.94 227 LEU A O 1
ATOM 1864 N N . SER A 1 228 ? 6.691 11.486 -11.892 1.00 82.12 228 SER A N 1
ATOM 1865 C CA . SER A 1 228 ? 7.433 12.596 -12.499 1.00 82.12 228 SER A CA 1
ATOM 1866 C C . SER A 1 228 ? 6.822 13.968 -12.205 1.00 82.12 228 SER A C 1
ATOM 1868 O O . SER A 1 228 ? 7.547 14.960 -12.177 1.00 82.12 228 SER A O 1
ATOM 1870 N N . ILE A 1 229 ? 5.498 14.046 -12.036 1.00 84.50 229 ILE A N 1
ATOM 1871 C CA . ILE A 1 229 ? 4.796 15.280 -11.655 1.00 84.50 229 ILE A CA 1
ATOM 1872 C C . ILE A 1 229 ? 4.976 15.536 -10.161 1.00 84.50 229 ILE A C 1
ATOM 1874 O O . ILE A 1 229 ? 5.362 16.636 -9.784 1.00 84.50 229 ILE A O 1
ATOM 1878 N N . TYR A 1 230 ? 4.741 14.523 -9.327 1.00 80.94 230 TYR A N 1
ATOM 1879 C CA . TYR A 1 230 ? 4.810 14.633 -7.875 1.00 80.94 230 TYR A CA 1
ATOM 1880 C C . TYR A 1 230 ? 6.200 15.066 -7.399 1.00 80.94 230 TYR A C 1
ATOM 1882 O O . TYR A 1 230 ? 6.299 15.946 -6.559 1.00 80.94 230 TYR A O 1
ATOM 1890 N N . MET A 1 231 ? 7.275 14.526 -7.987 1.00 77.38 231 MET A N 1
ATOM 1891 C CA . MET A 1 231 ? 8.653 14.908 -7.633 1.00 77.38 231 MET A CA 1
ATOM 1892 C C . MET A 1 231 ? 9.074 16.306 -8.116 1.00 77.38 231 MET A C 1
ATOM 1894 O O . MET A 1 231 ? 10.193 16.732 -7.841 1.00 77.38 231 MET A O 1
ATOM 1898 N N . LYS A 1 232 ? 8.226 17.008 -8.879 1.00 73.12 232 LYS A N 1
ATOM 1899 C CA . LYS A 1 232 ? 8.450 18.406 -9.287 1.00 73.12 232 LYS A CA 1
ATOM 1900 C C . LYS A 1 232 ? 7.683 19.416 -8.425 1.00 73.12 232 LYS A C 1
ATOM 1902 O O . LYS A 1 232 ? 7.904 20.612 -8.612 1.00 73.12 232 LYS A O 1
ATOM 1907 N N . LEU A 1 233 ? 6.755 18.953 -7.581 1.00 57.59 233 LEU A N 1
ATOM 1908 C CA . LEU A 1 233 ? 5.960 19.780 -6.662 1.00 57.59 233 LEU A CA 1
ATOM 1909 C C . LEU A 1 233 ? 6.765 20.125 -5.406 1.00 57.59 233 LEU A C 1
ATOM 1911 O O . LEU A 1 233 ? 6.571 21.257 -4.910 1.00 57.59 233 LEU A O 1
#

Nearest PDB structures (foldseek):
  7d27-assembly1_A  TM=7.018E-01  e=3.335E-08  Acinetobacter baumannii
  2wtz-assembly2_B  TM=6.610E-01  e=9.043E-09  Mycobacterium tuberculosis H37Rv
  2wtz-assembly3_C  TM=6.793E-01  e=2.444E-08  Mycobacterium tuberculosis H37Rv
  2wtz-assembly1_A  TM=6.500E-01  e=4.842E-08  Mycobacterium tuberculosis H37Rv
  7lgn-assembly1_B  TM=5.993E-01  e=1.388E-06  Tatumella morbirosei

Mean predicted aligned error: 5.46 Å

Secondary structure (DSSP, 8-state):
-PPPEEEEEES-HHHHHHHHHHHHHHHHHTT--EEEEETTEEE-SS-EEE-S---HHHHHHHHHHHTTT-SEEEE----HHHHHHHHTT--EEEEEE---TTT-TT-HHHHHHHHHHHHTEEEEEEEEEESSS---S-GGGT-TTSEEEEEESSTTSSEEEEEEETTTEEEEEE-S-EE-TT--EE--EEEEEE--SSSPP-HHHHHHHHHHHHHTT--HHHHHHHHHHHTT-

Organism: NCBI:txid1121266

Solvent-accessible surface area (backbone atoms only — not comparable to full-atom values): 13033 Å² total; per-residue (Å²): 135,76,77,46,47,23,36,34,41,42,46,53,70,71,59,33,50,52,46,50,54,50,45,48,55,50,39,50,75,71,73,40,44,45,36,40,41,44,70,39,32,38,38,40,97,90,46,78,48,76,48,97,72,61,58,64,69,60,53,51,52,51,50,63,72,40,39,92,69,33,52,33,38,39,41,36,62,83,49,60,72,55,43,68,68,51,46,85,79,48,58,27,41,29,39,39,44,65,58,65,69,90,75,58,92,80,50,75,56,61,56,48,50,50,51,53,54,54,73,34,45,34,77,74,16,38,36,36,36,55,64,71,53,74,80,74,68,79,58,68,77,61,46,63,77,38,49,76,45,30,26,31,71,48,86,88,21,33,34,28,58,44,76,74,45,98,46,31,36,30,34,39,31,37,70,47,63,48,71,22,78,88,68,50,78,41,74,59,50,73,46,77,46,63,51,89,45,97,62,67,68,54,60,83,57,48,49,59,48,51,54,52,34,45,37,72,70,46,51,65,70,56,52,48,53,51,50,44,51,60,71,71,111

InterPro domains:
  IPR036565 Mur-like, catalytic domain superfamily [G3DSA:3.40.1190.10] (20-232)